Protein AF-A0A537K9S2-F1 (afdb_monomer)

Sequence (193 aa):
MKTIIRHPDFAERDFSFDCLPLEIEKLSTELVMNYCNVPSVEIWNTESINAVIAQIEFSKDSGFFNSSQDIKMVYEALSETFSHLKSQAEYGSKFMPDENPEIKKKNFKFFYNRVALGDNTILVRTDKIRTVFFNYIGLNYMSTRDEAFCDACYNDLQNLMKKSTLISDTGEKQRNVFFSILMNKIKDRTKNL

Nearest PDB structures (foldseek):
  2wv6-assembly2_H  TM=4.381E-01  e=2.076E+00  Citrobacter freundii
  9c3c-assembly1_n  TM=2.489E-01  e=1.261E+00  Oryctolagus cuniculus
  3vr4-assembly1_G  TM=1.680E-01  e=7.217E+00  Enterococcus hirae

Radius of gyration: 18.42 Å; Cα contacts (8 Å, |Δi|>4): 224; chains: 1; bounding box: 46×35×48 Å

Structure (mmCIF, N/CA/C/O backbone):
data_AF-A0A537K9S2-F1
#
_entry.id   AF-A0A537K9S2-F1
#
loop_
_atom_site.group_PDB
_atom_site.id
_atom_site.type_symbol
_atom_site.label_atom_id
_atom_site.label_alt_id
_atom_site.label_comp_id
_atom_site.label_asym_id
_atom_site.label_entity_id
_atom_site.label_seq_id
_atom_site.pdbx_PDB_ins_code
_atom_site.Cartn_x
_atom_site.Cartn_y
_atom_site.Cartn_z
_atom_site.occupancy
_atom_site.B_iso_or_equiv
_atom_site.auth_seq_id
_atom_site.auth_comp_id
_atom_site.auth_asym_id
_atom_site.auth_atom_id
_atom_site.pdbx_PDB_model_num
ATOM 1 N N . MET A 1 1 ? -23.830 -4.874 8.349 1.00 58.44 1 MET A N 1
ATOM 2 C CA . MET A 1 1 ? -22.863 -3.894 7.863 1.00 58.44 1 MET A CA 1
ATOM 3 C C . MET A 1 1 ? -23.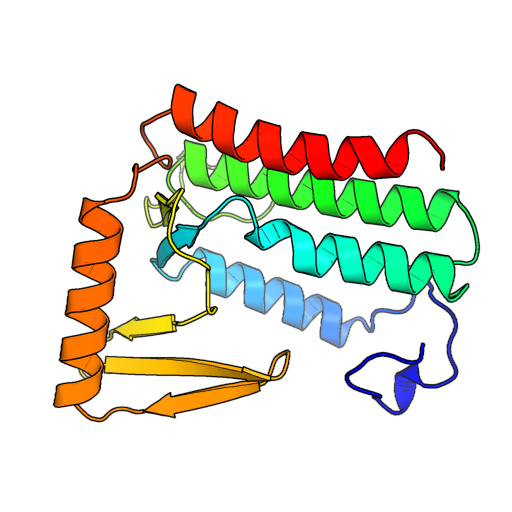111 -3.690 6.389 1.00 58.44 1 MET A C 1
ATOM 5 O O . MET A 1 1 ? -22.800 -4.521 5.540 1.00 58.44 1 MET A O 1
ATOM 9 N N . LYS A 1 2 ? -23.735 -2.556 6.088 1.00 62.19 2 LYS A N 1
ATOM 10 C CA . LYS A 1 2 ? -24.025 -2.139 4.721 1.00 62.19 2 LYS A CA 1
ATOM 11 C C . LYS A 1 2 ? -22.724 -1.627 4.095 1.00 62.19 2 LYS A C 1
ATOM 13 O O . LYS A 1 2 ? -22.485 -0.427 4.052 1.00 62.19 2 LYS A O 1
ATOM 18 N N . THR A 1 3 ? -21.852 -2.545 3.686 1.00 68.25 3 THR A N 1
ATOM 19 C CA . THR A 1 3 ? -20.602 -2.216 2.988 1.00 68.25 3 THR A CA 1
ATOM 20 C C . THR A 1 3 ? -20.872 -1.940 1.509 1.00 68.25 3 THR A C 1
ATOM 22 O O . THR A 1 3 ? -21.890 -2.368 0.966 1.00 68.25 3 THR A O 1
ATOM 25 N N . ILE A 1 4 ? -19.935 -1.272 0.828 1.00 70.00 4 ILE A N 1
ATOM 26 C CA . ILE A 1 4 ? -19.994 -1.033 -0.628 1.00 70.00 4 ILE A CA 1
ATOM 27 C C . ILE A 1 4 ? -20.089 -2.356 -1.413 1.00 70.00 4 ILE A C 1
ATOM 29 O O . ILE A 1 4 ? -20.722 -2.411 -2.462 1.00 70.00 4 ILE A O 1
ATOM 33 N N . ILE A 1 5 ? -19.511 -3.435 -0.875 1.00 74.81 5 ILE A N 1
ATOM 34 C CA . ILE A 1 5 ? -19.497 -4.776 -1.479 1.00 74.81 5 ILE A CA 1
ATOM 35 C C . ILE A 1 5 ? -20.844 -5.501 -1.281 1.00 74.81 5 ILE A C 1
ATOM 37 O O . ILE A 1 5 ? -21.173 -6.396 -2.051 1.00 74.81 5 ILE A O 1
ATOM 41 N N . ARG A 1 6 ? -21.648 -5.102 -0.280 1.00 76.00 6 ARG A N 1
ATOM 42 C CA . ARG A 1 6 ? -22.974 -5.672 0.050 1.00 76.00 6 ARG A CA 1
ATOM 43 C C . ARG A 1 6 ? -22.990 -7.207 0.115 1.00 76.00 6 ARG A C 1
ATOM 45 O O . ARG A 1 6 ? -23.943 -7.837 -0.335 1.00 76.00 6 ARG A O 1
ATOM 52 N N . HIS A 1 7 ? -21.943 -7.806 0.680 1.00 80.06 7 HIS A N 1
ATOM 53 C CA . HIS A 1 7 ? -21.870 -9.258 0.832 1.00 80.06 7 HIS A CA 1
ATOM 54 C C . HIS A 1 7 ? -23.015 -9.764 1.739 1.00 80.06 7 HIS A C 1
ATOM 56 O O . HIS A 1 7 ? -23.192 -9.200 2.826 1.00 80.06 7 HIS A O 1
ATOM 62 N N . PRO A 1 8 ? -23.778 -10.803 1.339 1.00 82.69 8 PRO A N 1
ATOM 63 C CA . PRO A 1 8 ? -24.983 -11.245 2.050 1.00 82.69 8 PRO A CA 1
ATOM 64 C C . PRO A 1 8 ? -24.754 -11.535 3.536 1.00 82.69 8 PRO A C 1
ATOM 66 O O . PRO A 1 8 ? -25.492 -11.029 4.377 1.00 82.69 8 PRO A O 1
ATOM 69 N N . ASP A 1 9 ? -23.671 -12.244 3.863 1.00 78.75 9 ASP A N 1
ATOM 70 C CA . ASP A 1 9 ? -23.347 -12.652 5.240 1.00 78.75 9 ASP A CA 1
ATOM 71 C C . ASP A 1 9 ? -23.140 -11.482 6.206 1.00 78.75 9 ASP A C 1
ATOM 73 O O . ASP A 1 9 ? -23.287 -11.633 7.420 1.00 78.75 9 ASP A O 1
ATOM 77 N N . PHE A 1 10 ? -22.815 -10.306 5.668 1.00 78.25 10 PHE A N 1
ATOM 78 C CA . PHE A 1 10 ? -22.562 -9.109 6.452 1.00 78.25 10 PHE A CA 1
ATOM 79 C C . PHE A 1 10 ? -23.676 -8.081 6.325 1.00 78.25 10 PHE A C 1
ATOM 81 O O . PHE A 1 10 ? -23.604 -7.087 7.028 1.00 78.25 10 PHE A O 1
ATOM 88 N N . ALA A 1 11 ? -24.705 -8.264 5.493 1.00 77.94 11 ALA A N 1
ATOM 89 C CA . ALA A 1 11 ? -25.684 -7.210 5.209 1.00 77.94 11 ALA A CA 1
ATOM 90 C C . ALA A 1 11 ? -26.397 -6.693 6.477 1.00 77.94 11 ALA A C 1
ATOM 92 O O . ALA A 1 11 ? -26.501 -5.478 6.673 1.00 77.94 11 ALA A O 1
ATOM 93 N N . GLU A 1 12 ? -26.777 -7.602 7.377 1.00 78.50 12 GLU A N 1
ATOM 94 C CA . GLU A 1 12 ? -27.597 -7.317 8.568 1.00 78.50 12 GLU A CA 1
ATOM 95 C C . GLU A 1 12 ? -26.835 -7.390 9.902 1.00 78.50 12 GLU A C 1
ATOM 97 O O . GLU A 1 12 ? -27.436 -7.239 10.956 1.00 78.50 12 GLU A O 1
ATOM 102 N N . ARG A 1 13 ? -25.512 -7.606 9.883 1.00 76.31 13 ARG A N 1
ATOM 103 C CA . ARG A 1 13 ? -24.707 -7.735 11.114 1.00 76.31 13 ARG A CA 1
ATOM 104 C C . ARG A 1 13 ? -24.111 -6.413 11.585 1.00 76.31 13 ARG A C 1
ATOM 106 O O . ARG A 1 13 ? -23.547 -5.692 10.766 1.00 76.31 13 ARG A O 1
ATOM 113 N N . ASP A 1 14 ? -24.138 -6.121 12.874 1.00 77.12 14 ASP A N 1
ATOM 114 C CA . ASP A 1 14 ? -23.355 -5.004 13.413 1.00 77.12 14 ASP A CA 1
ATOM 115 C C . ASP A 1 14 ? -21.851 -5.307 13.363 1.00 77.12 14 ASP A C 1
ATOM 117 O O . ASP A 1 14 ? -21.430 -6.450 13.149 1.00 77.12 14 ASP A O 1
ATOM 121 N N . PHE A 1 15 ? -21.024 -4.268 13.492 1.00 82.75 15 PHE A N 1
ATOM 122 C CA . PHE A 1 15 ? -19.585 -4.466 13.600 1.00 82.75 15 PHE A CA 1
ATOM 123 C C . PHE A 1 15 ? -19.258 -5.261 14.868 1.00 82.75 15 PHE A C 1
ATOM 125 O O . PHE A 1 15 ? -19.806 -5.008 15.939 1.00 82.75 15 PHE A O 1
ATOM 132 N N . SER A 1 16 ? -18.328 -6.200 14.746 1.00 84.12 16 SER A N 1
ATOM 133 C CA . SER A 1 16 ? -17.752 -6.929 15.869 1.00 84.12 16 SER A CA 1
ATOM 134 C C . SER A 1 16 ? -16.303 -7.256 15.538 1.00 84.12 16 SER A C 1
ATOM 136 O O . SER A 1 16 ? -15.991 -7.578 14.393 1.00 84.12 16 SER A O 1
ATOM 138 N N . PHE A 1 17 ? -15.417 -7.210 16.529 1.00 83.75 17 PHE A N 1
ATOM 139 C CA . PHE A 1 17 ? -14.058 -7.733 16.370 1.00 83.75 17 PHE A CA 1
ATOM 140 C C . PHE A 1 17 ? -14.047 -9.263 16.243 1.00 83.75 17 PHE A C 1
ATOM 142 O O . PHE A 1 17 ? -13.171 -9.817 15.588 1.00 83.75 17 PHE A O 1
ATOM 149 N N . ASP A 1 18 ? -15.070 -9.932 16.774 1.00 83.88 18 ASP A N 1
ATOM 150 C CA . ASP A 1 18 ? -15.304 -11.371 16.634 1.00 83.88 18 ASP A CA 1
ATOM 151 C C . ASP A 1 18 ? -16.252 -11.653 15.455 1.00 83.88 18 ASP A C 1
ATOM 153 O O . ASP A 1 18 ? -17.340 -12.212 15.601 1.00 83.88 18 ASP A O 1
ATOM 157 N N . CYS A 1 19 ? -15.907 -11.133 14.272 1.00 78.38 19 CYS A N 1
ATOM 158 C CA . CYS A 1 19 ? -16.688 -11.346 13.047 1.00 78.38 19 CYS A CA 1
ATOM 159 C C . CYS A 1 19 ? -15.915 -12.054 11.935 1.00 78.38 19 CYS A C 1
ATOM 161 O O . CYS A 1 19 ? -16.524 -12.418 10.926 1.00 78.38 19 CYS A O 1
ATOM 163 N N . LEU A 1 20 ? -14.600 -12.232 12.098 1.00 82.06 20 LEU A N 1
ATOM 164 C CA . LEU A 1 20 ? -13.730 -12.781 11.068 1.00 82.06 20 LEU A CA 1
ATOM 165 C C . LEU A 1 20 ? -13.731 -14.314 11.148 1.00 82.06 20 LEU A C 1
ATOM 167 O O . LEU A 1 20 ? -13.270 -14.869 12.144 1.00 82.06 20 LEU A O 1
ATOM 171 N N . PRO A 1 21 ? -14.221 -15.032 10.123 1.00 87.94 21 PRO A N 1
ATOM 172 C CA . PRO A 1 21 ? -14.139 -16.486 10.116 1.00 87.94 21 PRO A CA 1
ATOM 173 C C . PRO A 1 21 ? -12.678 -16.948 10.104 1.00 87.94 21 PRO A C 1
ATOM 175 O O . PRO A 1 21 ? -11.862 -16.392 9.367 1.00 87.94 21 PRO A O 1
ATOM 178 N N . LEU A 1 22 ? -12.370 -18.026 10.833 1.00 90.00 22 LEU A N 1
ATOM 179 C CA . LEU A 1 22 ? -11.016 -18.595 10.918 1.00 90.00 22 LEU A CA 1
ATOM 180 C C . LEU A 1 22 ? -10.397 -18.892 9.538 1.00 90.00 22 LEU A C 1
ATOM 182 O O . LEU A 1 22 ? -9.189 -18.784 9.351 1.00 90.00 22 LEU A O 1
ATOM 186 N N . GLU A 1 23 ? -11.214 -19.283 8.560 1.00 92.38 23 GLU A N 1
ATOM 187 C CA . GLU A 1 23 ? -10.766 -19.506 7.182 1.00 92.38 23 GLU A CA 1
ATOM 188 C C . GLU A 1 23 ? -10.258 -18.216 6.520 1.00 92.38 23 GLU A C 1
ATOM 190 O O . GLU A 1 23 ? -9.200 -18.220 5.893 1.00 92.38 23 GLU A O 1
ATOM 195 N N . ILE A 1 24 ? -10.970 -17.102 6.709 1.00 90.25 24 ILE A N 1
ATOM 196 C CA . ILE A 1 24 ? -10.579 -15.794 6.173 1.00 90.25 24 ILE A CA 1
ATOM 197 C C . ILE A 1 24 ? -9.331 -15.277 6.882 1.00 90.25 24 ILE A C 1
ATOM 199 O O . ILE A 1 24 ? -8.455 -14.711 6.230 1.00 90.25 24 ILE A O 1
ATOM 203 N N . GLU A 1 25 ? -9.225 -15.488 8.193 1.00 91.12 25 GLU A N 1
ATOM 204 C CA . GLU A 1 25 ? -8.028 -15.140 8.957 1.00 91.12 25 GLU A CA 1
ATOM 205 C C . GLU A 1 25 ? -6.798 -15.873 8.405 1.00 91.12 25 GLU A C 1
ATOM 207 O O . GLU A 1 25 ? -5.833 -15.224 8.001 1.00 91.12 25 GLU A O 1
ATOM 212 N N . LYS A 1 26 ? -6.874 -17.205 8.268 1.00 94.75 26 LYS A N 1
ATOM 213 C CA . LYS A 1 26 ? -5.796 -18.026 7.692 1.00 94.75 26 LYS A CA 1
ATOM 214 C C . LYS A 1 26 ? -5.412 -17.569 6.288 1.00 94.75 26 LYS A C 1
ATOM 216 O O . LYS A 1 26 ? -4.230 -17.356 6.019 1.00 94.75 26 LYS A O 1
ATOM 221 N N . LEU A 1 27 ? -6.401 -17.368 5.415 1.00 95.69 27 LEU A N 1
ATOM 222 C CA . LEU A 1 27 ? -6.167 -16.905 4.048 1.00 95.69 27 LEU A CA 1
ATOM 223 C C . LEU A 1 27 ? -5.495 -15.526 4.023 1.00 95.69 27 LEU A C 1
ATOM 225 O O . LEU A 1 27 ? -4.591 -15.286 3.223 1.00 95.69 27 LEU A O 1
ATOM 229 N N . SER A 1 28 ? -5.904 -14.623 4.914 1.00 93.06 28 SER A N 1
ATOM 230 C CA . SER A 1 28 ? -5.311 -13.290 5.033 1.00 93.06 28 SER A CA 1
ATOM 231 C C . SER A 1 28 ? -3.855 -13.375 5.487 1.00 93.06 28 SER A C 1
ATOM 233 O O . SER A 1 28 ? -2.994 -12.728 4.891 1.00 93.06 28 SER A O 1
ATOM 235 N N . THR A 1 29 ? -3.545 -14.216 6.479 1.00 94.25 29 THR A N 1
ATOM 236 C CA . THR A 1 29 ? -2.161 -14.451 6.911 1.00 94.25 29 THR A CA 1
ATOM 237 C C . THR A 1 29 ? -1.318 -15.012 5.766 1.00 94.25 29 THR A C 1
ATOM 239 O O . THR A 1 29 ? -0.232 -14.499 5.495 1.00 94.25 29 THR A O 1
ATOM 242 N N . GLU A 1 30 ? -1.816 -16.019 5.044 1.00 96.50 30 GLU A N 1
ATOM 243 C CA . GLU A 1 30 ? -1.133 -16.599 3.881 1.00 96.50 30 GLU A CA 1
ATOM 244 C C . GLU A 1 30 ? -0.885 -15.568 2.777 1.00 96.50 30 GLU A C 1
ATOM 246 O O . GLU A 1 30 ? 0.200 -15.532 2.187 1.00 96.50 30 GLU A O 1
ATOM 251 N N . LEU A 1 31 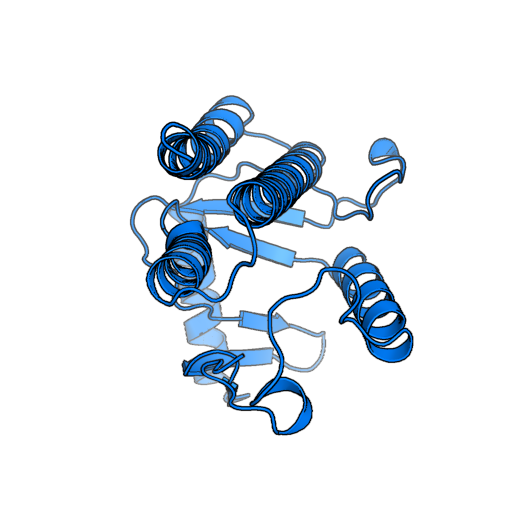? -1.849 -14.684 2.518 1.00 96.19 31 LEU A N 1
ATOM 252 C CA . LEU A 1 31 ? -1.711 -13.616 1.535 1.00 96.19 31 LEU A CA 1
ATOM 253 C C . LEU A 1 31 ? -0.592 -12.643 1.922 1.00 96.19 31 LEU A C 1
ATOM 255 O O . LEU A 1 31 ? 0.255 -12.331 1.082 1.00 96.19 31 LEU A O 1
ATOM 259 N N . VAL A 1 32 ? -0.537 -12.200 3.182 1.00 95.06 32 VAL A N 1
ATOM 260 C CA . VAL A 1 32 ? 0.516 -11.282 3.652 1.00 95.06 32 VAL A CA 1
ATOM 261 C C . VAL A 1 32 ? 1.887 -11.966 3.639 1.00 95.06 32 VAL A C 1
ATOM 263 O O . VAL A 1 32 ? 2.867 -11.355 3.206 1.00 95.06 32 VAL A O 1
ATOM 266 N N . MET A 1 33 ? 1.965 -13.246 4.016 1.00 95.44 33 MET A N 1
ATOM 267 C CA . MET A 1 33 ? 3.205 -14.028 3.930 1.00 95.44 33 MET A CA 1
ATOM 268 C C . MET A 1 33 ? 3.717 -14.117 2.487 1.00 95.44 33 MET A C 1
ATOM 270 O O . MET A 1 33 ? 4.903 -13.901 2.228 1.00 95.44 33 MET A O 1
ATOM 274 N N . ASN A 1 34 ? 2.835 -14.369 1.518 1.00 96.38 34 ASN A N 1
ATOM 275 C CA . ASN A 1 34 ? 3.204 -14.373 0.103 1.00 96.38 34 ASN A CA 1
ATOM 276 C C . ASN A 1 34 ? 3.615 -12.977 -0.382 1.00 96.38 34 ASN A C 1
ATOM 278 O O . ASN A 1 34 ? 4.658 -12.831 -1.022 1.00 96.38 34 ASN A O 1
ATOM 282 N N . TYR A 1 35 ? 2.858 -11.938 -0.022 1.00 95.62 35 TYR A N 1
ATOM 283 C CA . TYR A 1 35 ? 3.193 -10.549 -0.333 1.00 95.62 35 TYR A CA 1
ATOM 284 C C . TYR A 1 35 ? 4.592 -10.165 0.167 1.00 95.62 35 TYR A C 1
ATOM 286 O O . TYR A 1 35 ? 5.343 -9.515 -0.567 1.00 95.62 35 TYR A O 1
ATOM 294 N N . CYS A 1 36 ? 4.979 -10.608 1.367 1.00 96.44 36 CYS A N 1
ATOM 295 C CA . CYS A 1 36 ? 6.300 -10.334 1.929 1.00 96.44 36 CYS A CA 1
ATOM 296 C C . CYS A 1 36 ? 7.445 -10.969 1.130 1.00 96.44 36 CYS A C 1
ATOM 298 O O . CYS A 1 36 ? 8.571 -10.489 1.212 1.00 96.44 36 CYS A O 1
ATOM 300 N N . ASN A 1 37 ? 7.176 -11.997 0.321 1.00 95.31 37 ASN A N 1
ATOM 301 C CA . ASN A 1 37 ? 8.181 -12.660 -0.510 1.00 95.31 37 ASN A CA 1
ATOM 302 C C . ASN A 1 37 ? 8.300 -12.071 -1.925 1.00 95.31 37 ASN A C 1
ATOM 304 O O . ASN A 1 37 ? 9.346 -12.220 -2.557 1.00 95.31 37 ASN A O 1
ATOM 308 N N . VAL A 1 38 ? 7.271 -11.379 -2.424 1.00 96.06 38 VAL A N 1
ATOM 309 C CA . VAL A 1 38 ? 7.268 -10.790 -3.773 1.00 96.06 38 VAL A CA 1
ATOM 310 C C . VAL A 1 38 ? 8.073 -9.488 -3.781 1.00 96.06 38 VAL A C 1
ATOM 312 O O . VAL A 1 38 ? 7.693 -8.563 -3.073 1.00 96.06 38 VAL A O 1
ATOM 315 N N . PRO A 1 39 ? 9.142 -9.328 -4.579 1.00 97.56 39 PRO A N 1
ATOM 316 C CA . PRO A 1 39 ? 9.824 -8.040 -4.682 1.00 97.56 39 PRO A CA 1
ATOM 317 C C . PRO A 1 39 ? 8.903 -6.955 -5.252 1.00 97.56 39 PRO A C 1
ATOM 319 O O . PRO A 1 39 ? 8.284 -7.168 -6.295 1.00 97.56 39 PRO A O 1
ATOM 322 N N . SER A 1 40 ? 8.820 -5.792 -4.601 1.00 97.75 40 SER A N 1
ATOM 323 C CA . SER A 1 40 ? 7.987 -4.674 -5.065 1.00 97.75 40 SER A CA 1
ATOM 324 C C . SER A 1 40 ? 8.740 -3.346 -5.122 1.00 97.75 40 SER A C 1
ATOM 326 O O . SER A 1 40 ? 9.649 -3.058 -4.337 1.00 97.75 40 SER A O 1
ATOM 328 N N . VAL A 1 41 ? 8.341 -2.534 -6.103 1.00 98.00 41 VAL A N 1
ATOM 329 C CA . VAL A 1 41 ? 8.630 -1.103 -6.164 1.00 98.00 41 VAL A CA 1
ATOM 330 C C . VAL A 1 41 ? 7.300 -0.386 -6.032 1.00 98.00 41 VAL A C 1
ATOM 332 O O . VAL A 1 41 ? 6.401 -0.601 -6.839 1.00 98.00 41 VAL A O 1
ATOM 335 N N . GLU A 1 42 ? 7.186 0.457 -5.021 1.00 97.19 42 GLU A N 1
ATOM 336 C CA . GLU A 1 42 ? 5.948 1.126 -4.660 1.00 97.19 42 GLU A CA 1
ATOM 337 C C . GLU A 1 42 ? 6.151 2.632 -4.672 1.00 97.19 42 GLU A C 1
ATOM 339 O O . GLU A 1 42 ? 7.172 3.136 -4.205 1.00 97.19 42 GLU A O 1
ATOM 344 N N . ILE A 1 43 ? 5.189 3.352 -5.244 1.00 96.88 43 ILE A N 1
ATOM 345 C CA . ILE A 1 43 ? 5.225 4.807 -5.381 1.00 96.88 43 ILE A CA 1
ATOM 346 C C . ILE A 1 43 ? 3.958 5.350 -4.738 1.00 96.88 43 ILE A C 1
ATOM 348 O O . ILE A 1 43 ? 2.863 5.148 -5.251 1.00 96.88 43 ILE A O 1
ATOM 352 N N . TRP A 1 44 ? 4.112 6.000 -3.592 1.00 96.12 44 TRP A N 1
ATOM 353 C CA . TRP A 1 44 ? 2.998 6.447 -2.763 1.00 96.12 44 TRP A CA 1
ATOM 354 C C . TRP A 1 44 ? 3.012 7.959 -2.601 1.00 96.12 44 TRP A C 1
ATOM 356 O O . TRP A 1 44 ? 4.046 8.621 -2.729 1.00 96.12 44 TRP A O 1
ATOM 366 N N . ASN A 1 45 ? 1.852 8.499 -2.252 1.00 94.62 45 ASN A N 1
ATOM 367 C CA . ASN A 1 45 ? 1.677 9.892 -1.870 1.00 94.62 45 ASN A CA 1
ATOM 368 C C . ASN A 1 45 ? 0.973 9.980 -0.506 1.00 94.62 45 ASN A C 1
ATOM 370 O O . ASN A 1 45 ? 0.543 8.978 0.066 1.00 94.62 45 ASN A O 1
ATOM 374 N N . THR A 1 46 ? 0.834 11.187 0.037 1.00 94.12 46 THR A N 1
ATOM 375 C CA . THR A 1 46 ? 0.183 11.383 1.344 1.00 94.12 46 THR A CA 1
ATOM 376 C C . THR A 1 46 ? -1.332 11.208 1.313 1.00 94.12 46 THR A C 1
ATOM 378 O O . THR A 1 46 ? -1.965 11.184 2.368 1.00 94.12 46 THR A O 1
ATOM 381 N N . GLU A 1 47 ? -1.928 11.091 0.129 1.00 92.00 47 GLU A N 1
ATOM 382 C CA . GLU A 1 47 ? -3.371 10.933 -0.054 1.00 92.00 47 GLU A CA 1
ATOM 383 C C . GLU A 1 47 ? -3.804 9.467 0.049 1.00 92.00 47 GLU A C 1
ATOM 385 O O . GLU A 1 47 ? -4.981 9.197 0.277 1.00 92.00 47 GLU A O 1
ATOM 390 N N . SER A 1 48 ? -2.852 8.527 -0.007 1.00 88.38 48 SER A N 1
ATOM 391 C CA . SER A 1 48 ? -3.096 7.076 0.055 1.00 88.38 48 SER A CA 1
ATOM 392 C C . SER A 1 48 ? -3.822 6.634 1.338 1.00 88.38 48 SER A C 1
ATOM 394 O O . SER A 1 48 ? -4.549 5.646 1.333 1.00 88.38 48 SER A O 1
ATOM 396 N N . ILE A 1 49 ? -3.696 7.390 2.435 1.00 93.56 49 ILE A N 1
ATOM 397 C CA . ILE A 1 49 ? -4.399 7.113 3.699 1.00 93.56 49 ILE A CA 1
ATOM 398 C C . ILE A 1 49 ? -5.851 7.616 3.726 1.00 93.56 49 ILE A C 1
ATOM 400 O O . ILE A 1 49 ? -6.660 7.164 4.535 1.00 93.56 49 ILE A O 1
ATOM 404 N N . ASN A 1 50 ? -6.218 8.568 2.868 1.00 92.31 50 ASN A N 1
ATOM 405 C CA . ASN A 1 50 ? -7.507 9.246 3.000 1.00 92.31 50 ASN A CA 1
ATOM 406 C C . ASN A 1 50 ? -8.682 8.294 2.765 1.00 92.31 50 ASN A C 1
ATOM 408 O O . ASN A 1 50 ? -9.710 8.435 3.418 1.00 92.31 50 ASN A O 1
ATOM 412 N N . ALA A 1 51 ? -8.528 7.323 1.859 1.00 89.75 51 ALA A N 1
ATOM 413 C CA . ALA A 1 51 ? -9.590 6.380 1.526 1.00 89.75 51 ALA A CA 1
ATOM 414 C C . ALA A 1 51 ? -10.003 5.520 2.731 1.00 89.75 51 ALA A C 1
ATOM 416 O O . ALA A 1 51 ? -11.194 5.295 2.937 1.00 89.75 51 ALA A O 1
ATOM 417 N N . VAL A 1 52 ? -9.043 5.069 3.545 1.00 92.31 52 VAL A N 1
ATOM 418 C CA . VAL A 1 52 ? -9.339 4.283 4.753 1.00 92.31 52 VAL A CA 1
ATOM 419 C C . VAL A 1 52 ? -9.887 5.164 5.876 1.00 92.31 52 VAL A C 1
ATOM 421 O O . VAL A 1 52 ? -10.866 4.783 6.509 1.00 92.31 52 VAL A O 1
ATOM 424 N N . ILE A 1 53 ? -9.365 6.383 6.060 1.00 95.56 53 ILE A N 1
ATOM 425 C CA . ILE A 1 53 ? -9.931 7.339 7.031 1.00 95.56 53 ILE A CA 1
ATOM 426 C C . ILE A 1 53 ? -11.388 7.669 6.684 1.00 95.56 53 ILE A C 1
ATOM 428 O O . ILE A 1 53 ? -12.244 7.659 7.562 1.00 95.56 53 ILE A O 1
ATOM 432 N N . ALA A 1 54 ? -11.688 7.922 5.409 1.00 92.88 54 ALA A N 1
ATOM 433 C CA . ALA A 1 54 ? -13.047 8.211 4.964 1.00 92.88 54 ALA A CA 1
ATOM 434 C C . ALA A 1 54 ? -14.001 7.034 5.221 1.00 92.88 54 ALA A C 1
ATOM 436 O O . ALA A 1 54 ? -15.148 7.257 5.594 1.00 92.88 54 ALA A O 1
ATOM 437 N N . GLN A 1 55 ? -13.535 5.790 5.072 1.00 90.25 55 GLN A N 1
ATOM 438 C CA . GLN A 1 55 ? -14.332 4.602 5.395 1.00 90.25 55 GLN A CA 1
ATOM 439 C C . GLN A 1 55 ? -14.607 4.470 6.897 1.00 90.25 55 GLN A C 1
ATOM 441 O O . GLN A 1 55 ? -15.726 4.118 7.276 1.00 90.25 55 GLN A O 1
ATOM 446 N N . ILE A 1 56 ? -13.621 4.774 7.746 1.00 93.12 56 ILE A N 1
ATOM 447 C CA . ILE A 1 56 ? -13.796 4.761 9.204 1.00 93.12 56 ILE A CA 1
ATOM 448 C C . ILE A 1 56 ? -14.791 5.848 9.621 1.00 93.12 56 ILE A C 1
ATOM 450 O O . ILE A 1 56 ? -15.758 5.544 10.316 1.00 93.12 56 ILE A O 1
ATOM 454 N N . GLU A 1 57 ? -14.614 7.087 9.151 1.00 93.56 57 GLU A N 1
ATOM 455 C CA . GLU A 1 57 ? -15.526 8.193 9.480 1.00 93.56 57 GLU A CA 1
ATOM 456 C C . GLU A 1 57 ? -16.939 7.941 8.951 1.00 93.56 57 GLU A C 1
ATOM 458 O O . GLU A 1 57 ? -17.897 8.100 9.696 1.00 93.56 57 GLU A O 1
ATOM 463 N N . PHE A 1 58 ? -17.091 7.439 7.722 1.00 90.69 58 PHE A N 1
ATOM 464 C CA . PHE A 1 58 ? -18.403 7.048 7.206 1.00 90.69 58 PHE A CA 1
ATOM 465 C C . PHE A 1 58 ? -19.074 5.988 8.089 1.00 90.69 58 PHE A C 1
ATOM 467 O O . PHE A 1 58 ? -20.267 6.085 8.373 1.00 90.69 58 PHE A O 1
ATOM 474 N N . SER A 1 59 ? -18.319 4.980 8.533 1.00 89.38 59 SER A N 1
ATOM 475 C CA . SER A 1 59 ? -18.842 3.907 9.388 1.00 89.38 59 SER A CA 1
ATOM 476 C C . SER A 1 59 ? -19.250 4.432 10.767 1.00 89.38 59 SER A C 1
ATOM 478 O O . SER A 1 59 ? -20.286 4.035 11.296 1.00 89.38 59 SER A O 1
ATOM 480 N N . LYS A 1 60 ? -18.480 5.371 11.319 1.00 90.81 60 LYS A N 1
ATOM 481 C CA . LYS A 1 60 ? -18.802 6.102 12.548 1.00 90.81 60 LYS A CA 1
ATOM 482 C C . LYS A 1 60 ? -20.068 6.939 12.398 1.00 90.81 60 LYS A C 1
ATOM 484 O O . LYS A 1 60 ? -20.994 6.756 13.182 1.00 90.81 60 LYS A O 1
ATOM 489 N N . ASP A 1 61 ? -20.137 7.797 11.387 1.00 90.94 61 ASP A N 1
ATOM 490 C CA . ASP A 1 61 ? -21.274 8.697 11.162 1.00 90.94 61 ASP A CA 1
ATOM 491 C C . ASP A 1 61 ? -22.559 7.924 10.825 1.00 90.94 61 ASP A C 1
ATOM 493 O O . ASP A 1 61 ? -23.665 8.376 11.117 1.00 90.94 61 ASP A O 1
ATOM 497 N N . SER A 1 62 ? -22.415 6.724 10.257 1.00 88.44 62 SER A N 1
ATOM 498 C CA . SER A 1 62 ? -23.522 5.802 9.976 1.00 88.44 62 SER A CA 1
ATOM 499 C C . SER A 1 62 ? -23.945 4.951 11.181 1.00 88.44 62 SER A C 1
ATOM 501 O O . SER A 1 62 ? -24.881 4.161 11.053 1.00 88.44 62 SER A O 1
ATOM 503 N N . GLY A 1 63 ? -23.270 5.072 12.330 1.00 88.12 63 GLY A N 1
ATOM 504 C CA . GLY A 1 63 ? -23.584 4.319 13.547 1.00 88.12 63 GLY A CA 1
ATOM 505 C C . GLY A 1 63 ? -23.241 2.829 13.476 1.00 88.12 63 GLY A C 1
ATOM 506 O O . GLY A 1 63 ? -23.907 2.027 14.118 1.00 88.12 63 GLY A O 1
ATOM 507 N N . PHE A 1 64 ? -22.242 2.429 12.680 1.00 86.56 64 PHE A N 1
ATOM 508 C CA . PHE A 1 64 ? -21.859 1.015 12.541 1.00 86.56 64 PHE A CA 1
ATOM 509 C C . PHE A 1 64 ? -21.008 0.483 13.696 1.00 86.56 64 PHE A C 1
ATOM 511 O O . PHE A 1 64 ? -20.867 -0.730 13.820 1.00 86.56 64 PHE A O 1
ATOM 518 N N . PHE A 1 65 ? -20.424 1.363 14.508 1.00 89.44 65 PHE A N 1
ATOM 519 C CA . PHE A 1 65 ? -19.652 0.988 15.692 1.00 89.44 65 PHE A CA 1
ATOM 520 C C . PHE A 1 65 ? -20.541 0.955 16.934 1.00 89.44 65 PHE A C 1
ATOM 522 O O . PHE A 1 65 ? -21.405 1.817 17.091 1.00 89.44 65 PHE A O 1
ATOM 529 N N . ASN A 1 66 ? -20.283 0.016 17.848 1.00 89.50 66 ASN A N 1
ATOM 530 C CA . ASN A 1 66 ? -21.068 -0.102 19.080 1.00 89.50 66 ASN A CA 1
ATOM 531 C C . ASN A 1 66 ? -20.627 0.913 20.141 1.00 89.50 66 ASN A C 1
ATOM 533 O O . ASN A 1 66 ? -21.397 1.254 21.038 1.00 89.50 66 ASN A O 1
ATOM 537 N N . SER A 1 67 ? -19.376 1.377 20.073 1.00 91.88 67 SER A N 1
ATOM 538 C CA . SER A 1 67 ? -18.798 2.281 21.065 1.00 91.88 67 SER A CA 1
ATOM 539 C C . SER A 1 67 ? -17.702 3.178 20.482 1.00 91.88 67 SER A C 1
ATOM 541 O O . SER A 1 67 ? -17.105 2.867 19.450 1.00 91.88 67 SER A O 1
ATOM 543 N N . SER A 1 68 ? -17.380 4.279 21.172 1.00 92.44 68 SER A N 1
ATOM 544 C CA . SER A 1 68 ? -16.201 5.097 20.843 1.00 92.44 68 SER A CA 1
ATOM 545 C C . SER A 1 68 ? -14.890 4.327 21.019 1.00 92.44 68 SER A C 1
ATOM 547 O O . SER A 1 68 ? -13.922 4.586 20.302 1.00 92.44 68 SER A O 1
ATOM 549 N N . GLN A 1 69 ? -14.873 3.338 21.917 1.00 93.25 69 GLN A N 1
ATOM 550 C CA . GLN A 1 69 ? -13.734 2.452 22.109 1.00 93.25 69 GLN A CA 1
ATOM 551 C C . GLN A 1 69 ? -13.484 1.579 20.870 1.00 93.25 69 GLN A C 1
ATOM 553 O O . GLN A 1 69 ? -12.330 1.440 20.471 1.00 93.25 69 GLN A O 1
ATOM 558 N N . ASP A 1 70 ? -14.530 1.076 20.207 1.00 93.06 70 ASP A N 1
ATOM 559 C CA . ASP A 1 70 ? -14.386 0.307 18.961 1.00 93.06 70 ASP A CA 1
ATOM 560 C C . ASP A 1 70 ? -13.739 1.164 17.865 1.00 93.06 70 ASP A C 1
ATOM 562 O O . ASP A 1 70 ? -12.812 0.728 17.182 1.00 93.06 70 ASP A O 1
ATOM 566 N N . ILE A 1 71 ? -14.189 2.417 17.731 1.00 94.06 71 ILE A N 1
ATOM 567 C CA . ILE A 1 71 ? -13.637 3.371 16.759 1.00 94.06 71 ILE A CA 1
ATOM 568 C C . ILE A 1 71 ? -12.152 3.613 17.047 1.00 94.06 71 ILE A C 1
ATOM 570 O O . ILE A 1 71 ? -11.322 3.608 16.135 1.00 94.06 71 ILE A O 1
ATOM 574 N N . LYS A 1 72 ? -11.808 3.811 18.325 1.00 95.06 72 LYS A N 1
ATOM 575 C CA . LYS A 1 72 ? -10.429 4.031 18.761 1.00 95.06 72 LYS A CA 1
ATOM 576 C C . LYS A 1 72 ? -9.539 2.833 18.433 1.00 95.06 72 LYS A C 1
ATOM 578 O O . LYS A 1 72 ? -8.474 3.036 17.860 1.00 95.06 72 LYS A O 1
ATOM 583 N N . MET A 1 73 ? -10.003 1.612 18.697 1.00 95.25 73 MET A N 1
ATOM 584 C CA . MET A 1 73 ? -9.273 0.383 18.369 1.00 95.25 73 MET A CA 1
ATOM 585 C C . MET A 1 73 ? -9.012 0.241 16.862 1.00 95.25 73 MET A C 1
ATOM 587 O O . MET A 1 73 ? -7.918 -0.147 16.460 1.00 95.25 73 MET A O 1
ATOM 591 N N . VAL A 1 74 ? -9.969 0.611 16.001 1.00 95.44 74 VAL A N 1
ATOM 592 C CA . VAL A 1 74 ? -9.748 0.596 14.542 1.00 95.44 74 VAL A CA 1
ATOM 593 C C . VAL A 1 74 ? -8.699 1.629 14.114 1.00 95.44 74 VAL A C 1
ATOM 595 O O . VAL A 1 74 ? -7.847 1.338 13.271 1.00 95.44 74 VAL A O 1
ATOM 598 N N . TYR A 1 75 ? -8.705 2.826 14.707 1.00 97.06 75 TYR A N 1
ATOM 599 C CA . TYR A 1 75 ? -7.664 3.827 14.454 1.00 97.06 75 TYR A CA 1
ATOM 600 C C . TYR A 1 75 ? -6.283 3.432 15.002 1.00 97.06 75 TYR A C 1
ATOM 602 O O . TYR A 1 75 ? -5.262 3.771 14.392 1.00 97.06 75 TYR A O 1
ATOM 610 N N . GLU A 1 76 ? -6.236 2.716 16.124 1.00 96.88 76 GLU A N 1
ATOM 611 C CA . GLU A 1 76 ? -5.012 2.129 16.678 1.00 96.88 76 GLU A CA 1
ATOM 612 C C . GLU A 1 76 ? -4.445 1.072 15.722 1.00 96.88 76 GLU A C 1
ATOM 614 O O . GLU A 1 76 ? -3.298 1.209 15.299 1.00 96.88 76 GLU A O 1
ATOM 619 N N . ALA A 1 77 ? -5.266 0.134 15.239 1.00 96.31 77 ALA A N 1
ATOM 620 C CA . ALA A 1 77 ? -4.850 -0.864 14.248 1.00 96.31 77 ALA A CA 1
ATOM 621 C C . ALA A 1 77 ? -4.332 -0.225 12.941 1.00 96.31 77 ALA A C 1
ATOM 623 O O . ALA A 1 77 ? -3.339 -0.671 12.352 1.00 96.31 77 ALA A O 1
ATOM 624 N N . LEU A 1 78 ? -4.952 0.872 12.490 1.00 97.44 78 LEU A N 1
ATOM 625 C CA . LEU A 1 78 ? -4.461 1.636 11.339 1.00 97.44 78 LEU A CA 1
ATOM 626 C C . LEU A 1 78 ? -3.089 2.274 11.618 1.00 97.44 78 LEU A C 1
ATOM 628 O O . LEU A 1 78 ? -2.199 2.251 10.764 1.00 97.44 78 LEU A O 1
ATOM 632 N N . SER A 1 79 ? -2.907 2.832 12.815 1.00 97.69 79 SER A N 1
ATOM 633 C CA . SER A 1 79 ? -1.642 3.431 13.260 1.00 97.69 79 SER A CA 1
ATOM 634 C C . SER A 1 79 ? -0.520 2.394 13.344 1.00 97.69 79 SER A C 1
ATOM 636 O O . SER A 1 79 ? 0.604 2.660 12.910 1.00 97.69 79 SER A O 1
ATOM 638 N N . GLU A 1 80 ? -0.821 1.203 13.858 1.00 97.81 80 GLU A N 1
ATOM 639 C CA . GLU A 1 80 ? 0.097 0.062 13.909 1.00 97.81 80 GLU A CA 1
ATOM 640 C C . GLU A 1 80 ? 0.489 -0.393 12.504 1.00 97.81 80 GLU A C 1
ATOM 642 O O . GLU A 1 80 ? 1.675 -0.553 12.219 1.00 97.81 80 GLU A O 1
ATOM 647 N N . THR A 1 81 ? -0.476 -0.474 11.583 1.00 97.25 81 THR A N 1
ATOM 648 C CA . THR A 1 81 ? -0.230 -0.831 10.177 1.00 97.25 81 THR A CA 1
ATOM 649 C C . THR A 1 81 ? 0.770 0.122 9.515 1.00 97.25 81 THR A C 1
ATOM 651 O O . THR A 1 81 ? 1.743 -0.319 8.898 1.00 97.25 81 THR A O 1
ATOM 654 N N . PHE A 1 82 ? 0.591 1.439 9.667 1.00 97.81 82 PHE A N 1
ATOM 655 C CA . PHE A 1 82 ? 1.534 2.419 9.112 1.00 97.81 82 PHE A CA 1
ATOM 656 C C . PHE A 1 82 ? 2.882 2.435 9.837 1.00 97.81 82 PHE A C 1
ATOM 658 O O . PHE A 1 82 ? 3.907 2.709 9.209 1.00 97.81 82 PHE A O 1
ATOM 665 N N . SER A 1 83 ? 2.904 2.121 11.132 1.00 98.19 83 SER A N 1
ATOM 666 C CA . SER A 1 83 ? 4.147 1.979 11.895 1.00 98.19 83 SER A CA 1
ATOM 667 C C . SER A 1 83 ? 4.950 0.764 11.421 1.00 98.19 83 SER A C 1
ATOM 669 O O . SER A 1 83 ? 6.161 0.868 11.218 1.00 98.19 83 SER A O 1
ATOM 671 N N . HIS A 1 84 ? 4.278 -0.354 11.142 1.00 98.19 84 HIS A N 1
ATOM 672 C CA . HIS A 1 84 ? 4.897 -1.542 10.558 1.00 98.19 84 HIS A CA 1
ATOM 673 C C . HIS A 1 84 ? 5.404 -1.278 9.138 1.00 98.19 84 HIS A C 1
ATOM 675 O O . HIS A 1 84 ? 6.559 -1.567 8.831 1.00 98.19 84 HIS A O 1
ATOM 681 N N . LEU A 1 85 ? 4.601 -0.625 8.290 1.00 98.00 85 LEU A N 1
ATOM 682 C CA . LEU A 1 85 ? 5.023 -0.227 6.941 1.00 98.00 85 LEU A CA 1
ATOM 683 C C . LEU A 1 85 ? 6.246 0.706 6.973 1.00 98.00 85 LEU A C 1
ATOM 685 O O . LEU A 1 85 ? 7.145 0.583 6.139 1.00 98.00 85 LEU A O 1
ATOM 689 N N . LYS A 1 86 ? 6.318 1.618 7.953 1.00 98.50 86 LYS A N 1
ATOM 690 C CA . LYS A 1 86 ? 7.501 2.460 8.175 1.00 98.50 86 LYS A CA 1
ATOM 691 C C . LYS A 1 86 ? 8.734 1.619 8.484 1.00 98.50 86 LYS A C 1
ATOM 693 O O . LYS A 1 86 ? 9.790 1.902 7.921 1.00 98.50 86 LYS A O 1
ATOM 698 N N . SER A 1 87 ? 8.596 0.608 9.340 1.00 98.38 87 SER A N 1
ATOM 699 C CA . SER A 1 87 ? 9.676 -0.327 9.667 1.00 98.38 87 SER A CA 1
ATOM 700 C C . SER A 1 87 ? 10.124 -1.103 8.424 1.00 98.38 87 SER A C 1
ATOM 702 O O . SER A 1 87 ? 11.303 -1.094 8.077 1.00 98.38 87 SER A O 1
ATOM 704 N N . GLN A 1 88 ? 9.188 -1.661 7.651 1.00 98.44 88 GLN A N 1
ATOM 705 C CA . GLN A 1 88 ? 9.500 -2.313 6.374 1.00 98.44 88 GLN A CA 1
ATOM 706 C C . GLN A 1 88 ? 10.262 -1.390 5.418 1.00 98.44 88 GLN A C 1
ATOM 708 O O . GLN A 1 88 ? 11.268 -1.791 4.829 1.00 98.44 88 GLN A O 1
ATOM 713 N N . ALA A 1 89 ? 9.829 -0.131 5.294 1.00 98.50 89 ALA A N 1
ATOM 714 C CA . ALA A 1 89 ? 10.519 0.859 4.478 1.00 98.50 89 ALA A CA 1
ATOM 715 C C . ALA A 1 89 ? 11.931 1.129 5.014 1.00 98.50 89 ALA A C 1
ATOM 717 O O . ALA A 1 89 ? 12.884 1.088 4.245 1.00 98.50 89 ALA A O 1
ATOM 718 N N . GLU A 1 90 ? 12.097 1.354 6.315 1.00 98.44 90 GLU A N 1
ATOM 719 C CA . GLU A 1 90 ? 13.404 1.564 6.945 1.00 98.44 90 GLU A CA 1
ATOM 720 C C . GLU A 1 90 ? 14.398 0.450 6.625 1.00 98.44 90 GLU A C 1
ATOM 722 O O . GLU A 1 90 ? 15.502 0.735 6.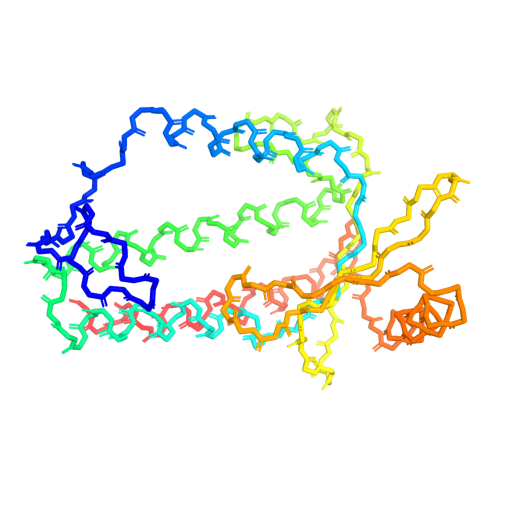165 1.00 98.44 90 GLU A O 1
ATOM 727 N N . TYR A 1 91 ? 13.971 -0.805 6.749 1.00 98.12 91 TYR A N 1
ATOM 728 C CA . TYR A 1 91 ? 14.803 -1.954 6.413 1.00 98.12 91 TYR A CA 1
ATOM 729 C C . TYR A 1 91 ? 14.852 -2.265 4.916 1.00 98.12 91 TYR A C 1
ATOM 731 O O . TYR A 1 91 ? 15.629 -3.129 4.528 1.00 98.12 91 TYR A O 1
ATOM 739 N N . GLY A 1 92 ? 14.070 -1.613 4.052 1.00 98.25 92 GLY A N 1
ATOM 740 C CA . GLY A 1 92 ? 14.004 -1.946 2.622 1.00 98.25 92 GLY A CA 1
ATOM 741 C C . GLY A 1 92 ? 13.592 -3.401 2.350 1.00 98.25 92 GLY A C 1
ATOM 742 O O . GLY A 1 92 ? 13.931 -3.964 1.304 1.00 98.25 92 GLY A O 1
ATOM 743 N N . SER A 1 93 ? 12.871 -4.008 3.292 1.00 98.31 93 SER A N 1
ATOM 744 C CA . SER A 1 93 ? 12.504 -5.424 3.301 1.00 98.31 93 SER A CA 1
ATOM 745 C C . SER A 1 93 ? 11.075 -5.578 3.802 1.00 98.31 93 SER A C 1
ATOM 747 O O . SER A 1 93 ? 10.684 -4.927 4.769 1.00 98.31 93 SER A O 1
ATOM 749 N N . LYS A 1 94 ? 10.303 -6.473 3.183 1.00 98.19 94 LYS A N 1
ATOM 750 C CA . LYS A 1 94 ? 8.982 -6.864 3.687 1.00 98.19 94 LYS A CA 1
ATOM 751 C C . LYS A 1 94 ? 9.098 -8.052 4.635 1.00 98.19 94 LYS A C 1
ATOM 753 O O . LYS A 1 94 ? 9.869 -8.979 4.389 1.00 98.19 94 LYS A O 1
ATOM 758 N N . PHE A 1 95 ? 8.332 -8.006 5.717 1.00 97.81 95 PHE A N 1
ATOM 759 C CA . PHE A 1 95 ? 8.313 -9.018 6.775 1.00 97.81 95 PHE A CA 1
ATOM 760 C C . PHE A 1 95 ? 7.006 -8.969 7.572 1.00 97.81 95 PHE A C 1
ATOM 762 O O . PHE A 1 95 ? 6.347 -7.926 7.634 1.00 97.81 95 PHE A O 1
ATOM 769 N N . MET A 1 96 ? 6.631 -10.097 8.171 1.00 96.50 96 MET A N 1
ATOM 770 C CA . MET A 1 96 ? 5.492 -10.171 9.088 1.00 96.50 96 MET A CA 1
ATOM 771 C C . MET A 1 96 ? 5.820 -9.442 10.399 1.00 96.50 96 MET A C 1
ATOM 773 O O . MET A 1 96 ? 6.999 -9.306 10.730 1.00 96.50 96 MET A O 1
ATOM 777 N N . PRO A 1 97 ? 4.817 -8.982 11.166 1.00 93.50 97 PRO A N 1
ATOM 778 C CA . PRO A 1 97 ? 5.040 -8.560 12.548 1.00 93.50 97 PRO A CA 1
ATOM 779 C C . PRO A 1 97 ? 5.849 -9.607 13.334 1.00 93.50 97 PRO A C 1
ATOM 781 O O . PRO A 1 97 ? 5.770 -10.800 13.043 1.00 93.50 97 PRO A O 1
ATOM 784 N N . ASP A 1 98 ? 6.662 -9.142 14.283 1.00 91.50 98 ASP A N 1
ATOM 785 C CA . ASP A 1 98 ? 7.518 -9.952 15.170 1.00 91.50 98 ASP A CA 1
ATOM 786 C C . ASP A 1 98 ? 8.673 -10.732 14.510 1.00 91.50 98 ASP A C 1
ATOM 788 O O . ASP A 1 98 ? 9.512 -11.313 15.203 1.00 91.50 98 ASP A O 1
ATOM 792 N N . GLU A 1 99 ? 8.796 -10.718 13.182 1.00 95.38 99 GLU A N 1
ATOM 793 C CA . GLU A 1 99 ? 9.969 -11.278 12.515 1.00 95.38 99 GLU A CA 1
ATOM 794 C C . GLU A 1 99 ? 11.188 -10.358 12.645 1.00 95.38 99 GLU A C 1
ATOM 796 O O . GLU A 1 99 ? 11.074 -9.138 12.553 1.00 95.38 99 GLU A O 1
ATOM 801 N N . ASN A 1 100 ? 12.386 -10.943 12.767 1.00 95.06 100 ASN A N 1
ATOM 802 C CA . ASN A 1 100 ? 13.624 -10.165 12.730 1.00 95.06 100 ASN A CA 1
ATOM 803 C C . ASN A 1 100 ? 13.841 -9.584 11.312 1.00 95.06 100 ASN A C 1
ATOM 805 O O . ASN A 1 100 ? 14.047 -10.362 10.372 1.00 95.06 100 ASN A O 1
ATOM 809 N N . PRO A 1 101 ? 13.834 -8.251 11.130 1.00 94.62 101 PRO A N 1
ATOM 810 C CA . PRO A 1 101 ? 13.991 -7.632 9.817 1.00 94.62 101 PRO A CA 1
ATOM 811 C C . PRO A 1 101 ? 15.426 -7.695 9.271 1.00 94.62 101 PRO A C 1
ATOM 813 O O . PRO A 1 101 ? 15.615 -7.638 8.055 1.00 94.62 101 PRO A O 1
ATOM 816 N N . GLU A 1 102 ? 16.444 -7.859 10.122 1.00 93.38 102 GLU A N 1
ATOM 817 C CA . GLU A 1 102 ? 17.860 -7.850 9.715 1.00 93.38 102 GLU A CA 1
ATOM 818 C C . GLU A 1 102 ? 18.242 -9.057 8.850 1.00 93.38 102 GLU A C 1
ATOM 820 O O . GLU A 1 102 ? 19.133 -8.974 8.007 1.00 93.38 102 GLU A O 1
ATOM 825 N N . ILE A 1 103 ? 17.540 -10.180 9.024 1.00 94.75 103 ILE A N 1
ATOM 826 C CA . ILE A 1 103 ? 17.774 -11.416 8.264 1.00 94.75 103 ILE A CA 1
ATOM 827 C C . ILE A 1 103 ? 16.955 -11.480 6.965 1.00 94.75 103 ILE A C 1
ATOM 829 O O . ILE A 1 103 ? 16.999 -12.480 6.243 1.00 94.75 103 ILE A O 1
ATOM 833 N N . LYS A 1 104 ? 16.162 -10.442 6.667 1.00 95.75 104 LYS A N 1
ATOM 834 C CA . LYS A 1 104 ? 15.230 -10.428 5.534 1.00 95.75 104 LYS A CA 1
ATOM 835 C C . LYS A 1 104 ? 15.900 -9.898 4.273 1.00 95.75 104 LYS A C 1
ATOM 837 O O . LYS A 1 104 ? 16.713 -8.976 4.300 1.00 95.75 104 LYS A O 1
ATOM 842 N N . LYS A 1 105 ? 15.523 -10.476 3.130 1.00 95.00 105 LYS A N 1
ATOM 843 C CA . LYS A 1 105 ? 16.019 -10.043 1.819 1.00 95.00 105 LYS A CA 1
ATOM 844 C C . LYS A 1 105 ? 15.491 -8.646 1.502 1.00 95.00 105 LYS A C 1
ATOM 846 O O . LYS A 1 105 ? 14.285 -8.425 1.574 1.00 95.00 105 LYS A O 1
ATOM 851 N N . LYS A 1 106 ? 16.380 -7.761 1.046 1.00 96.81 106 LYS A N 1
ATOM 852 C CA . LYS A 1 106 ? 16.023 -6.440 0.514 1.00 96.81 106 LYS A CA 1
ATOM 853 C C . LYS A 1 106 ? 15.164 -6.610 -0.739 1.00 96.81 106 LYS A C 1
ATOM 855 O O . LYS A 1 106 ? 15.678 -6.866 -1.828 1.00 96.81 106 LYS A O 1
ATOM 860 N N . ASN A 1 107 ? 13.852 -6.519 -0.578 1.00 97.69 107 ASN A N 1
ATOM 861 C CA . ASN A 1 107 ? 12.875 -6.756 -1.640 1.00 97.69 107 ASN A CA 1
ATOM 862 C C . ASN A 1 107 ? 11.819 -5.648 -1.732 1.00 97.69 107 ASN A C 1
ATOM 864 O O . ASN A 1 107 ? 10.815 -5.814 -2.424 1.00 97.69 107 ASN A O 1
ATOM 868 N N . PHE A 1 108 ? 12.056 -4.521 -1.060 1.00 98.56 108 PHE A N 1
ATOM 869 C CA . PHE A 1 108 ? 11.107 -3.428 -0.971 1.00 98.56 108 PHE A CA 1
ATOM 870 C C . PHE A 1 108 ? 11.764 -2.100 -1.320 1.00 98.56 108 PHE A C 1
ATOM 872 O O . PHE A 1 108 ? 12.649 -1.619 -0.611 1.00 98.56 108 PHE A O 1
ATOM 879 N N . LYS A 1 109 ? 11.318 -1.496 -2.422 1.00 98.56 109 LYS A N 1
ATOM 880 C CA . LYS A 1 109 ? 11.662 -0.114 -2.763 1.00 98.56 109 LYS A CA 1
ATOM 881 C C . LYS A 1 109 ? 10.421 0.748 -2.637 1.00 98.56 109 LYS A C 1
ATOM 883 O O . LYS A 1 109 ? 9.461 0.538 -3.368 1.00 98.56 109 LYS A O 1
ATOM 888 N N . PHE A 1 110 ? 10.466 1.739 -1.763 1.00 98.31 110 PHE A N 1
ATOM 889 C CA . PHE A 1 110 ? 9.338 2.607 -1.470 1.00 98.31 110 PHE A CA 1
ATOM 890 C C . PHE A 1 110 ? 9.694 4.056 -1.782 1.00 98.31 110 PHE A C 1
ATOM 892 O O . PHE A 1 110 ? 10.611 4.641 -1.197 1.00 98.31 110 PHE A O 1
ATOM 899 N N . PHE A 1 111 ? 8.968 4.629 -2.731 1.00 98.00 111 PHE A N 1
ATOM 900 C CA . PHE A 1 111 ? 9.145 5.983 -3.214 1.00 98.00 111 PHE A CA 1
ATOM 901 C C . PHE A 1 111 ? 8.014 6.871 -2.718 1.00 98.00 111 PHE A C 1
ATOM 903 O O . PHE A 1 111 ? 6.838 6.554 -2.865 1.00 98.00 111 PHE A O 1
ATOM 910 N N . TYR A 1 112 ? 8.385 8.035 -2.200 1.00 96.94 112 TYR A N 1
ATOM 911 C CA . TYR A 1 112 ? 7.456 9.113 -1.927 1.00 96.94 112 TYR A CA 1
ATOM 912 C C . TYR A 1 112 ? 7.378 10.057 -3.130 1.00 96.94 112 TYR A C 1
ATOM 914 O O . TYR A 1 112 ? 8.363 10.712 -3.491 1.00 96.94 112 TYR A O 1
ATOM 922 N N . ASN A 1 113 ? 6.191 10.153 -3.727 1.00 95.69 113 ASN A N 1
ATOM 923 C CA . ASN A 1 113 ? 5.836 11.158 -4.713 1.00 95.69 113 ASN A CA 1
ATOM 924 C C . ASN A 1 113 ? 4.858 12.182 -4.115 1.00 95.69 113 ASN A C 1
ATOM 926 O O . ASN A 1 113 ? 3.838 11.826 -3.532 1.00 95.69 113 ASN A O 1
ATOM 930 N N . ARG A 1 114 ? 5.164 13.475 -4.262 1.00 89.19 114 ARG A N 1
ATOM 931 C CA . ARG A 1 114 ? 4.341 14.567 -3.709 1.00 89.19 114 ARG A CA 1
ATOM 932 C C . ARG A 1 114 ? 3.221 15.043 -4.630 1.00 89.19 114 ARG A C 1
ATOM 934 O O . ARG A 1 114 ? 2.341 15.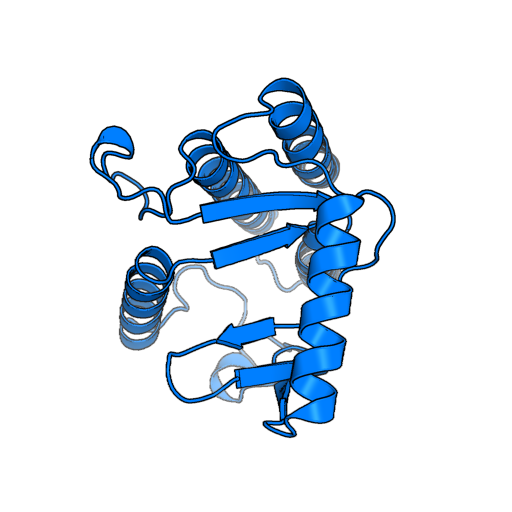751 -4.158 1.00 89.19 114 ARG A O 1
ATOM 941 N N . VAL A 1 115 ? 3.315 14.759 -5.926 1.00 84.38 115 VAL A N 1
ATOM 942 C CA . VAL A 1 115 ? 2.545 15.451 -6.972 1.00 84.38 115 VAL A CA 1
ATOM 943 C C . VAL A 1 115 ? 1.543 14.522 -7.643 1.00 84.38 115 VAL A C 1
ATOM 945 O O . VAL A 1 115 ? 0.409 14.919 -7.882 1.00 84.38 115 VAL A O 1
ATOM 948 N N . ALA A 1 116 ? 1.948 13.294 -7.955 1.00 83.06 116 ALA A N 1
ATOM 949 C CA . ALA A 1 116 ? 1.080 12.324 -8.591 1.00 83.06 116 ALA A CA 1
ATOM 950 C C . ALA A 1 116 ? -0.017 11.879 -7.627 1.00 83.06 116 ALA A C 1
ATOM 952 O O . ALA A 1 116 ? 0.243 11.565 -6.462 1.00 83.06 116 ALA A O 1
ATOM 953 N N . LEU A 1 117 ? -1.243 11.835 -8.138 1.00 75.38 117 LEU A N 1
ATOM 954 C CA . LEU A 1 117 ? -2.356 11.163 -7.487 1.00 75.38 117 LEU A CA 1
ATOM 955 C C . LEU A 1 117 ? -2.214 9.663 -7.759 1.00 75.38 117 LEU A C 1
ATOM 957 O O . LEU A 1 117 ? -1.979 9.268 -8.897 1.00 75.38 117 LEU A O 1
ATOM 961 N N . GLY A 1 118 ? -2.295 8.842 -6.712 1.00 72.75 118 GLY A N 1
ATOM 962 C CA . GLY A 1 118 ? -2.275 7.391 -6.861 1.00 72.75 118 GLY A CA 1
ATOM 963 C C . GLY A 1 118 ? -3.586 6.907 -7.477 1.00 72.75 118 GLY A C 1
ATOM 964 O O . GLY A 1 118 ? -4.656 7.257 -6.989 1.00 72.75 118 GLY A O 1
ATOM 965 N N . ASP A 1 119 ? -3.492 6.101 -8.529 1.00 82.31 119 ASP A N 1
ATOM 966 C CA . ASP A 1 119 ? -4.615 5.466 -9.231 1.00 82.31 119 ASP A CA 1
ATOM 967 C C . ASP A 1 119 ? -4.662 3.940 -9.000 1.00 82.31 119 ASP A C 1
ATOM 969 O O . ASP A 1 119 ? -5.427 3.223 -9.641 1.00 82.31 119 ASP A O 1
ATOM 973 N N . ASN A 1 120 ? -3.845 3.442 -8.061 1.00 89.62 120 ASN A N 1
ATOM 974 C CA . ASN A 1 120 ? -3.664 2.024 -7.738 1.00 89.62 120 ASN A CA 1
ATOM 975 C C . ASN A 1 120 ? -3.265 1.153 -8.946 1.00 89.62 120 ASN A C 1
ATOM 977 O O . ASN A 1 120 ? -3.537 -0.046 -8.954 1.00 89.62 120 ASN A O 1
ATOM 981 N N . THR A 1 121 ? -2.608 1.723 -9.961 1.00 94.19 121 THR A N 1
ATOM 982 C CA . THR A 1 121 ? -2.068 0.946 -11.083 1.00 94.19 121 THR A CA 1
ATOM 983 C C . THR A 1 121 ? -0.974 -0.013 -10.611 1.00 94.19 121 THR A C 1
ATOM 985 O O . THR A 1 121 ? -0.017 0.387 -9.945 1.00 94.19 121 THR A O 1
ATOM 988 N N . ILE A 1 122 ? -1.075 -1.286 -11.007 1.00 96.25 122 ILE A N 1
ATOM 989 C CA . ILE A 1 122 ? -0.078 -2.318 -10.696 1.00 96.25 122 ILE A CA 1
ATOM 990 C C . ILE A 1 122 ? 0.475 -2.883 -12.001 1.00 96.25 122 ILE A C 1
ATOM 992 O O . ILE A 1 122 ? -0.259 -3.460 -12.798 1.00 96.25 122 ILE A O 1
ATOM 996 N N . LEU A 1 123 ? 1.789 -2.781 -12.201 1.00 97.25 123 LEU A N 1
ATOM 997 C CA . LEU A 1 123 ? 2.494 -3.477 -13.276 1.00 97.25 123 LEU A CA 1
ATOM 998 C C . LEU A 1 123 ? 3.228 -4.691 -12.701 1.00 97.25 123 LEU A C 1
ATOM 1000 O O . LEU A 1 123 ? 4.222 -4.552 -11.987 1.00 97.25 123 LEU A O 1
ATOM 1004 N N . VAL A 1 124 ? 2.779 -5.889 -13.068 1.00 97.12 124 VAL A N 1
ATOM 1005 C CA . VAL A 1 124 ? 3.454 -7.146 -12.736 1.00 97.12 124 VAL A CA 1
ATOM 1006 C C . VAL A 1 124 ? 4.381 -7.537 -13.878 1.00 97.12 124 VAL A C 1
ATOM 1008 O O . VAL A 1 124 ? 3.992 -7.545 -15.048 1.00 97.12 124 VAL A O 1
ATOM 1011 N N . ARG A 1 125 ? 5.620 -7.892 -13.533 1.00 94.69 125 ARG A N 1
ATOM 1012 C CA . ARG A 1 1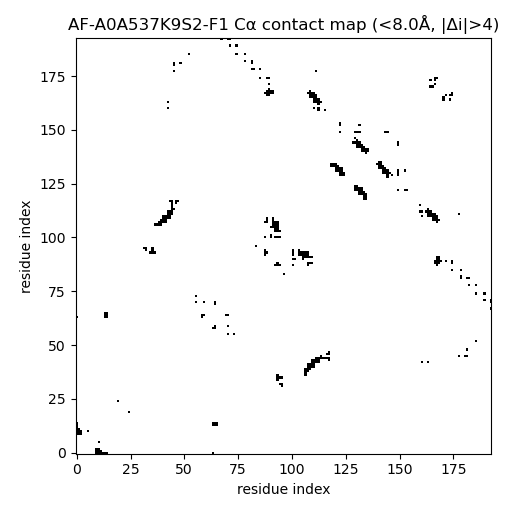25 ? 6.626 -8.380 -14.477 1.00 94.69 125 ARG A CA 1
ATOM 1013 C C . ARG A 1 125 ? 7.127 -9.748 -14.049 1.00 94.69 125 ARG A C 1
ATOM 1015 O O . ARG A 1 125 ? 7.552 -9.934 -12.915 1.00 94.69 125 ARG A O 1
ATOM 1022 N N . THR A 1 126 ? 7.121 -10.670 -14.997 1.00 92.88 126 THR A N 1
ATOM 1023 C CA . THR A 1 126 ? 7.803 -11.964 -14.914 1.00 92.88 126 THR A CA 1
ATOM 1024 C C . THR A 1 126 ? 8.803 -12.062 -16.064 1.00 92.88 126 THR A C 1
ATOM 1026 O O . THR A 1 126 ? 8.837 -11.182 -16.928 1.00 92.88 126 THR A O 1
ATOM 1029 N N . ASP A 1 127 ? 9.572 -13.147 -16.126 1.00 90.69 127 ASP A N 1
ATOM 1030 C CA . ASP A 1 127 ? 10.502 -13.389 -17.237 1.00 90.69 127 ASP A CA 1
ATOM 1031 C C . ASP A 1 127 ? 9.795 -13.525 -18.594 1.00 90.69 127 ASP A C 1
ATOM 1033 O O . ASP A 1 127 ? 10.407 -13.314 -19.636 1.00 90.69 127 ASP A O 1
ATOM 1037 N N . LYS A 1 128 ? 8.505 -13.886 -18.588 1.00 90.44 128 LYS A N 1
ATOM 1038 C CA . LYS A 1 128 ? 7.742 -14.213 -19.801 1.00 90.44 128 LYS A CA 1
ATOM 1039 C C . LYS A 1 128 ? 6.706 -13.164 -20.174 1.00 90.44 128 LYS A C 1
ATOM 1041 O O . LYS A 1 128 ? 6.460 -12.953 -21.353 1.00 90.44 128 LYS A O 1
ATOM 1046 N N . ILE A 1 129 ? 6.053 -12.565 -19.181 1.00 93.06 129 ILE A N 1
ATOM 1047 C CA . ILE A 1 129 ? 4.897 -11.690 -19.397 1.00 93.06 129 ILE A CA 1
ATOM 1048 C C . ILE A 1 129 ? 4.961 -10.434 -18.536 1.00 93.06 129 ILE A C 1
ATOM 1050 O O . ILE A 1 129 ? 5.417 -10.461 -17.386 1.00 93.06 129 ILE A O 1
ATOM 1054 N N . ARG A 1 130 ? 4.427 -9.349 -19.101 1.00 96.25 130 ARG A N 1
ATOM 1055 C CA . ARG A 1 130 ? 4.042 -8.132 -18.388 1.00 96.25 130 ARG A CA 1
ATOM 1056 C C . ARG A 1 130 ? 2.523 -8.079 -18.324 1.00 96.25 130 ARG A C 1
ATOM 1058 O O . ARG A 1 130 ? 1.837 -8.512 -19.246 1.00 96.25 130 ARG A O 1
ATOM 1065 N N . THR A 1 131 ? 1.981 -7.638 -17.202 1.00 97.94 131 THR A N 1
ATOM 1066 C CA . THR A 1 131 ? 0.537 -7.458 -17.045 1.00 97.94 131 THR A CA 1
ATOM 1067 C C . THR A 1 131 ? 0.305 -6.195 -16.247 1.00 97.94 131 THR A C 1
ATOM 1069 O O . THR A 1 131 ? 0.855 -6.055 -15.154 1.00 97.94 131 THR A O 1
ATOM 1072 N N . VAL A 1 132 ? -0.493 -5.286 -16.795 1.00 97.88 132 VAL A N 1
ATOM 1073 C CA . VAL A 1 132 ? -0.945 -4.103 -16.066 1.00 97.88 132 VAL A CA 1
ATOM 1074 C C . VAL A 1 132 ? -2.340 -4.367 -15.526 1.00 97.88 132 VAL A C 1
ATOM 1076 O O . VAL A 1 132 ? -3.193 -4.876 -16.252 1.00 97.88 132 VAL A O 1
ATOM 1079 N N . PHE A 1 133 ? -2.558 -4.013 -14.266 1.00 97.12 133 PHE A N 1
ATOM 1080 C CA . PHE A 1 133 ? -3.845 -4.025 -13.593 1.00 97.12 133 PHE A CA 1
ATOM 1081 C C . PHE A 1 133 ? -4.262 -2.587 -13.294 1.00 97.12 133 PHE A C 1
ATOM 1083 O O . PHE A 1 133 ? -3.527 -1.847 -12.640 1.00 97.12 133 PHE A O 1
ATOM 1090 N N . PHE A 1 134 ? -5.457 -2.225 -13.749 1.00 93.44 134 PHE A N 1
ATOM 1091 C CA . PHE A 1 134 ? -6.079 -0.927 -13.530 1.00 93.44 134 PHE A CA 1
ATOM 1092 C C . PHE A 1 134 ? -7.238 -1.058 -12.575 1.00 93.44 134 PHE A C 1
ATOM 1094 O O . PHE A 1 134 ? -8.185 -1.799 -12.849 1.00 93.44 134 PHE A O 1
ATOM 1101 N N . ASN A 1 135 ? -7.181 -0.310 -11.481 1.00 90.81 135 ASN A N 1
ATOM 1102 C CA . ASN A 1 135 ? -8.326 -0.177 -10.608 1.00 90.81 135 ASN A CA 1
ATOM 1103 C C . ASN A 1 135 ? -9.396 0.658 -11.318 1.00 90.81 135 ASN A C 1
ATOM 1105 O O . ASN A 1 135 ? -9.124 1.782 -11.730 1.00 90.81 135 ASN A O 1
ATOM 1109 N N . TYR A 1 136 ? -10.599 0.110 -11.483 1.00 87.62 136 TYR A N 1
ATOM 1110 C CA . TYR A 1 136 ? -11.703 0.855 -12.102 1.00 87.62 136 TYR A CA 1
ATOM 1111 C C . TYR A 1 136 ? -12.849 1.129 -11.132 1.00 87.62 136 TYR A C 1
ATOM 1113 O O . TYR A 1 136 ? -13.562 2.115 -11.304 1.00 87.62 136 TYR A O 1
ATOM 1121 N N . ILE A 1 137 ? -13.037 0.287 -10.108 1.00 84.81 137 ILE A N 1
ATOM 1122 C CA . ILE A 1 137 ? -13.986 0.562 -9.027 1.00 84.81 137 ILE A CA 1
ATOM 1123 C C . ILE A 1 137 ? -13.675 -0.266 -7.780 1.00 84.81 137 ILE A C 1
ATOM 1125 O O . ILE A 1 137 ? -13.681 -1.497 -7.816 1.00 84.81 137 ILE A O 1
ATOM 1129 N N . GLY A 1 138 ? -13.467 0.403 -6.645 1.00 82.38 138 GLY A N 1
ATOM 1130 C CA . GLY A 1 138 ? -13.284 -0.258 -5.351 1.00 82.38 138 GLY A CA 1
ATOM 1131 C C . GLY A 1 138 ? -12.151 -1.286 -5.381 1.00 82.38 138 GLY A C 1
ATOM 1132 O O . GLY A 1 138 ? -10.999 -0.931 -5.600 1.00 82.38 138 GLY A O 1
ATOM 1133 N N . LEU A 1 139 ? -12.477 -2.563 -5.171 1.00 82.81 139 LEU A N 1
ATOM 1134 C CA . LEU A 1 139 ? -11.509 -3.669 -5.200 1.00 82.81 139 LEU A CA 1
ATOM 1135 C C . LEU A 1 139 ? -11.360 -4.331 -6.581 1.00 82.81 139 LEU A C 1
ATOM 1137 O O . LEU A 1 139 ? -10.579 -5.267 -6.724 1.00 82.81 139 LEU A O 1
ATOM 1141 N N . ASN A 1 140 ? -12.102 -3.877 -7.593 1.00 87.75 140 ASN A N 1
ATOM 1142 C CA . ASN A 1 140 ? -12.122 -4.508 -8.906 1.00 87.75 140 ASN A CA 1
ATOM 1143 C C . ASN A 1 140 ? -11.069 -3.914 -9.842 1.00 87.75 140 ASN A C 1
ATOM 1145 O O . ASN A 1 140 ? -10.902 -2.692 -9.941 1.00 87.75 140 ASN A O 1
ATOM 1149 N N . TYR A 1 141 ? -10.414 -4.807 -10.583 1.00 93.38 141 TYR A N 1
ATOM 1150 C CA . TYR A 1 141 ? -9.365 -4.471 -11.534 1.00 93.38 141 TYR A CA 1
ATOM 1151 C C . TYR A 1 141 ? -9.693 -4.998 -12.929 1.00 93.38 141 TYR A C 1
ATOM 1153 O O . TYR A 1 141 ? -10.148 -6.130 -13.086 1.00 93.38 141 TYR A O 1
ATOM 1161 N N . MET A 1 142 ? -9.408 -4.192 -13.948 1.00 95.81 142 MET A N 1
ATOM 1162 C CA . MET A 1 142 ? -9.220 -4.680 -15.313 1.00 95.81 142 MET A CA 1
ATOM 1163 C C . MET A 1 142 ? -7.742 -4.995 -15.512 1.00 95.81 142 MET A C 1
ATOM 1165 O O . MET A 1 142 ? -6.892 -4.372 -14.878 1.00 95.81 142 MET A O 1
ATOM 1169 N N . SER A 1 143 ? -7.414 -5.941 -16.392 1.00 96.81 143 SER A N 1
ATOM 1170 C CA . SER A 1 143 ? -6.017 -6.216 -16.729 1.00 96.81 143 SER A CA 1
ATOM 1171 C C . SER A 1 143 ? -5.785 -6.333 -18.225 1.00 96.81 143 SER A C 1
ATOM 1173 O O . SER A 1 143 ? -6.679 -6.707 -18.983 1.00 96.81 143 SER A O 1
ATOM 1175 N N . THR A 1 144 ? -4.569 -5.998 -18.646 1.00 97.62 144 THR A N 1
ATOM 1176 C CA . THR A 1 144 ? -4.117 -6.145 -20.029 1.00 97.62 144 THR A CA 1
ATOM 1177 C C . THR A 1 144 ? -2.694 -6.684 -20.080 1.00 97.62 144 THR A C 1
ATOM 1179 O O . THR A 1 144 ? -1.885 -6.462 -19.175 1.00 97.62 144 THR A O 1
ATOM 1182 N N . ARG A 1 145 ? -2.409 -7.413 -21.159 1.00 97.50 145 ARG A N 1
ATOM 1183 C CA . ARG A 1 145 ? -1.079 -7.910 -21.535 1.00 97.50 145 ARG A CA 1
ATOM 1184 C C . ARG A 1 145 ? -0.638 -7.386 -22.896 1.00 97.50 145 ARG A C 1
ATOM 1186 O O . ARG A 1 145 ? 0.310 -7.915 -23.462 1.00 97.50 145 ARG A O 1
ATOM 1193 N N . ASP A 1 146 ? -1.343 -6.390 -23.426 1.00 97.81 146 ASP A N 1
ATOM 1194 C CA . ASP A 1 146 ? -0.915 -5.708 -24.639 1.00 97.81 146 ASP A CA 1
ATOM 1195 C C . ASP A 1 146 ? 0.493 -5.137 -24.428 1.00 97.81 146 ASP A C 1
ATOM 1197 O O . ASP A 1 146 ? 0.737 -4.409 -23.461 1.00 97.81 146 ASP A O 1
ATOM 1201 N N . GLU A 1 147 ? 1.432 -5.533 -25.286 1.00 95.88 147 GLU A N 1
ATOM 1202 C CA . GLU A 1 147 ? 2.855 -5.248 -25.095 1.00 95.88 147 GLU A CA 1
ATOM 1203 C C . GLU A 1 147 ? 3.139 -3.749 -25.179 1.00 95.88 147 GLU A C 1
ATOM 1205 O O . GLU A 1 147 ? 3.800 -3.201 -24.295 1.00 95.88 147 GLU A O 1
ATOM 1210 N N . ALA A 1 148 ? 2.577 -3.071 -26.186 1.00 96.94 148 ALA A N 1
ATOM 1211 C CA . ALA A 1 148 ? 2.769 -1.638 -26.389 1.00 96.94 148 ALA A CA 1
ATOM 1212 C C . ALA A 1 148 ? 2.261 -0.839 -25.185 1.00 96.94 148 ALA A C 1
ATOM 1214 O O . ALA A 1 148 ? 2.938 0.061 -24.682 1.00 96.94 148 ALA A O 1
ATOM 1215 N N . PHE A 1 149 ? 1.089 -1.211 -24.681 1.00 96.94 149 PHE A N 1
ATOM 1216 C CA . PHE A 1 149 ? 0.509 -0.597 -23.505 1.00 96.94 149 PHE A CA 1
ATOM 1217 C C . PHE A 1 149 ? 1.332 -0.879 -22.234 1.00 96.94 149 PHE A C 1
ATOM 1219 O O . PHE A 1 149 ? 1.607 0.036 -21.453 1.00 96.94 149 PHE A O 1
ATOM 1226 N N . CYS A 1 150 ? 1.758 -2.127 -22.013 1.00 97.31 150 CYS A N 1
ATOM 1227 C CA . CYS A 1 150 ? 2.584 -2.484 -20.856 1.00 97.31 150 CYS A CA 1
ATOM 1228 C C . CYS A 1 150 ? 3.925 -1.738 -20.858 1.00 97.31 150 CYS A C 1
ATOM 1230 O O . CYS A 1 150 ? 4.402 -1.328 -19.798 1.00 97.31 150 CYS A O 1
ATOM 1232 N N . ASP A 1 151 ? 4.524 -1.549 -22.032 1.00 96.12 151 ASP A N 1
ATOM 1233 C CA . ASP A 1 151 ? 5.785 -0.832 -22.191 1.00 96.12 151 ASP A CA 1
ATOM 1234 C C . ASP A 1 151 ? 5.628 0.668 -21.942 1.00 96.12 151 ASP A C 1
ATOM 1236 O O . ASP A 1 151 ? 6.457 1.261 -21.245 1.00 96.12 151 ASP A O 1
ATOM 1240 N N . ALA A 1 152 ? 4.542 1.274 -22.429 1.00 97.00 152 ALA A N 1
ATOM 1241 C CA . ALA A 1 152 ? 4.195 2.655 -22.106 1.00 97.00 152 ALA A CA 1
ATOM 1242 C C . ALA A 1 152 ? 4.019 2.842 -20.588 1.00 97.00 152 ALA A C 1
ATOM 1244 O O . ALA A 1 152 ? 4.709 3.665 -19.987 1.00 97.00 152 ALA A O 1
ATOM 1245 N N . CYS A 1 153 ? 3.206 1.993 -19.948 1.00 96.25 153 CYS A N 1
ATOM 1246 C CA . CYS A 1 153 ? 2.984 2.026 -18.501 1.00 96.25 153 CYS A CA 1
ATOM 1247 C C . CYS A 1 153 ? 4.292 1.851 -17.709 1.00 96.25 153 CYS A C 1
ATOM 1249 O O . CYS A 1 153 ? 4.548 2.576 -16.745 1.00 96.25 153 CYS A O 1
ATOM 1251 N N . TYR A 1 154 ? 5.167 0.931 -18.129 1.00 95.88 154 TYR A N 1
ATOM 1252 C CA . TYR A 1 154 ? 6.476 0.763 -17.501 1.00 95.88 154 TYR A CA 1
ATOM 1253 C C . TYR A 1 154 ? 7.317 2.042 -17.581 1.00 95.88 154 TYR A C 1
ATOM 1255 O O . TYR A 1 154 ? 7.889 2.460 -16.572 1.00 95.88 154 TYR A O 1
ATOM 1263 N N . ASN A 1 155 ? 7.379 2.674 -18.754 1.00 96.44 155 ASN A N 1
ATOM 1264 C CA . ASN A 1 155 ? 8.124 3.915 -18.953 1.00 96.44 155 ASN A CA 1
ATOM 1265 C C . ASN A 1 155 ? 7.563 5.064 -18.106 1.00 96.44 155 ASN A C 1
ATOM 1267 O O . ASN A 1 155 ? 8.340 5.809 -17.501 1.00 96.44 155 ASN A O 1
ATOM 1271 N N . ASP A 1 156 ? 6.241 5.169 -17.993 1.00 94.94 156 ASP A N 1
ATOM 1272 C CA . ASP A 1 156 ? 5.582 6.167 -17.151 1.00 94.94 156 ASP A CA 1
ATOM 1273 C C . ASP A 1 156 ? 5.909 5.961 -15.670 1.00 94.94 156 ASP A C 1
ATOM 1275 O O . ASP A 1 156 ? 6.312 6.910 -14.992 1.00 94.94 156 ASP A O 1
ATOM 1279 N N . LEU A 1 157 ? 5.869 4.717 -15.180 1.00 95.19 157 LEU A N 1
ATOM 1280 C CA . LEU A 1 157 ? 6.301 4.384 -13.820 1.00 95.19 157 LEU A CA 1
ATOM 1281 C C . LEU A 1 157 ? 7.782 4.728 -13.594 1.00 95.19 157 LEU A C 1
ATOM 1283 O O . LEU A 1 157 ? 8.127 5.295 -12.556 1.00 95.19 157 LEU A O 1
ATOM 1287 N N . GLN A 1 158 ? 8.668 4.465 -14.564 1.00 95.75 158 GLN A N 1
ATOM 1288 C CA . GLN A 1 158 ? 10.078 4.872 -14.466 1.00 95.75 158 GLN A CA 1
ATOM 1289 C C . GLN A 1 158 ? 10.235 6.398 -14.399 1.00 95.75 158 GLN A C 1
ATOM 1291 O O . GLN A 1 158 ? 11.042 6.910 -13.618 1.00 95.75 158 GLN A O 1
ATOM 1296 N N . ASN A 1 159 ? 9.473 7.145 -15.198 1.00 94.94 159 ASN A N 1
ATOM 1297 C CA . ASN A 1 159 ? 9.487 8.606 -15.171 1.00 94.94 159 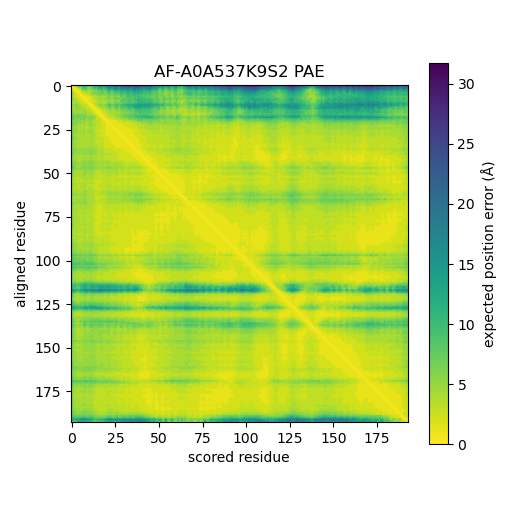ASN A CA 1
ATOM 1298 C C . ASN A 1 159 ? 8.968 9.145 -13.837 1.00 94.94 159 ASN A C 1
ATOM 1300 O O . ASN A 1 159 ? 9.570 10.059 -13.268 1.00 94.94 159 ASN A O 1
ATOM 1304 N N . LEU A 1 160 ? 7.917 8.531 -13.298 1.00 94.56 160 LEU A N 1
ATOM 1305 C CA . LEU A 1 160 ? 7.372 8.876 -11.997 1.00 94.56 160 LEU A CA 1
ATOM 1306 C C . LEU A 1 160 ? 8.391 8.624 -10.879 1.00 94.56 160 LEU A C 1
ATOM 1308 O O . LEU A 1 160 ? 8.617 9.503 -10.045 1.00 94.56 160 LEU A O 1
ATOM 1312 N N . MET A 1 161 ? 9.085 7.481 -10.895 1.00 95.50 161 MET A N 1
ATOM 1313 C CA . MET A 1 161 ? 10.163 7.179 -9.944 1.00 95.50 161 MET A CA 1
ATOM 1314 C C . MET A 1 161 ? 11.283 8.225 -9.991 1.00 95.50 161 MET 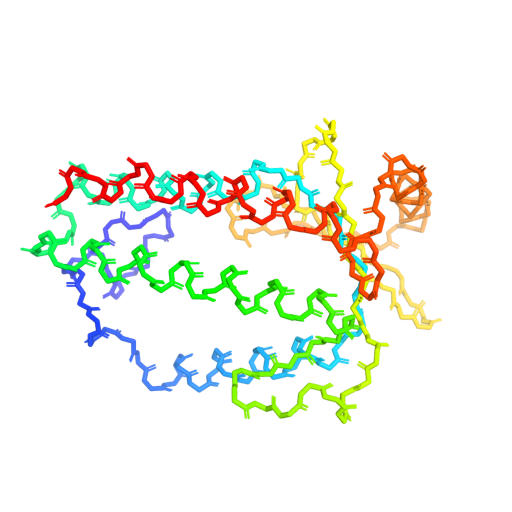A C 1
ATOM 1316 O O . MET A 1 161 ? 11.714 8.694 -8.941 1.00 95.50 161 MET A O 1
ATOM 1320 N N . LYS A 1 162 ? 11.712 8.661 -11.187 1.00 96.00 162 LYS A N 1
ATOM 1321 C CA . LYS A 1 162 ? 12.739 9.715 -11.352 1.00 96.00 162 LYS A CA 1
ATOM 1322 C C . LYS A 1 162 ? 12.329 11.064 -10.750 1.00 96.00 162 LYS A C 1
ATOM 1324 O O . LYS A 1 162 ? 13.191 11.896 -10.480 1.00 96.00 162 LYS A O 1
ATOM 1329 N N . LYS A 1 163 ? 11.027 11.309 -10.579 1.00 95.31 163 LYS A N 1
ATOM 1330 C CA . LYS A 1 163 ? 10.462 12.515 -9.946 1.00 95.31 163 LYS A CA 1
ATOM 1331 C C . LYS A 1 163 ? 10.016 12.277 -8.499 1.00 95.31 163 LYS A C 1
ATOM 1333 O O . LYS A 1 163 ? 9.381 13.144 -7.905 1.00 95.31 163 LYS A O 1
ATOM 1338 N N . SER A 1 164 ? 10.350 11.120 -7.935 1.00 96.62 164 SER A N 1
ATOM 1339 C CA . SER A 1 164 ? 10.016 10.716 -6.570 1.00 96.62 164 SER A CA 1
ATOM 1340 C C . SER A 1 164 ? 11.275 10.621 -5.710 1.00 96.62 164 SER A C 1
ATOM 1342 O O . SER A 1 164 ? 12.394 10.576 -6.215 1.00 96.62 164 SER A O 1
ATOM 1344 N N . THR A 1 165 ? 11.104 10.579 -4.391 1.00 97.75 165 THR A N 1
ATOM 1345 C CA . THR A 1 165 ? 12.206 10.350 -3.446 1.00 97.75 165 THR A CA 1
ATOM 1346 C C . THR A 1 165 ? 12.161 8.914 -2.943 1.00 97.75 165 THR A C 1
ATOM 1348 O O . THR A 1 165 ? 11.135 8.502 -2.413 1.00 97.75 165 THR A O 1
ATOM 1351 N N . LEU A 1 166 ? 13.253 8.157 -3.075 1.00 98.31 166 LEU A N 1
ATOM 1352 C CA . LEU A 1 166 ? 13.381 6.856 -2.412 1.00 98.31 166 LEU A CA 1
ATOM 1353 C C . LEU A 1 166 ? 13.456 7.083 -0.895 1.00 98.31 166 LEU A C 1
ATOM 1355 O O . LEU A 1 166 ? 14.325 7.820 -0.430 1.00 98.31 166 LEU A O 1
ATOM 1359 N N . ILE A 1 167 ? 12.534 6.486 -0.143 1.00 98.38 167 ILE A N 1
ATOM 1360 C CA . ILE A 1 167 ? 12.463 6.616 1.323 1.00 98.38 167 ILE A CA 1
ATOM 1361 C C . ILE A 1 167 ? 12.605 5.276 2.054 1.00 98.38 167 ILE A C 1
ATOM 1363 O O . ILE A 1 167 ? 12.631 5.252 3.287 1.00 98.38 167 ILE A O 1
ATOM 1367 N N . SER A 1 168 ? 12.697 4.169 1.313 1.00 98.25 168 SER A N 1
ATOM 1368 C CA . SER A 1 168 ? 13.095 2.873 1.859 1.00 98.25 168 SER A CA 1
ATOM 1369 C C . SER A 1 168 ? 14.607 2.679 1.822 1.00 98.25 168 SER A C 1
ATOM 1371 O O . SER A 1 168 ? 15.230 3.110 0.847 1.00 98.25 168 SER A O 1
ATOM 1373 N N . ASP A 1 169 ? 15.168 1.955 2.797 1.00 96.94 169 ASP A N 1
ATOM 1374 C CA . ASP A 1 169 ? 16.602 1.633 2.978 1.00 96.94 169 ASP A CA 1
ATOM 1375 C C . ASP A 1 169 ? 17.495 2.865 3.235 1.00 96.94 169 ASP A C 1
ATOM 1377 O O . ASP A 1 169 ? 18.358 2.881 4.104 1.00 96.94 169 ASP A O 1
ATOM 1381 N N . THR A 1 170 ? 17.226 3.956 2.527 1.00 95.38 170 THR A N 1
ATOM 1382 C CA . THR A 1 170 ? 17.867 5.265 2.634 1.00 95.38 170 THR A CA 1
ATOM 1383 C C . THR A 1 170 ? 16.802 6.345 2.878 1.00 95.38 170 THR A C 1
ATOM 1385 O O . THR A 1 170 ? 15.616 6.048 3.029 1.00 95.38 170 THR A O 1
ATOM 1388 N N . GLY A 1 171 ? 17.200 7.620 2.961 1.00 96.12 171 GLY A N 1
ATOM 1389 C CA . GLY A 1 171 ? 16.237 8.731 2.990 1.00 96.12 171 GLY A CA 1
ATOM 1390 C C . GLY A 1 171 ? 15.444 8.858 4.296 1.00 96.12 171 GLY A C 1
ATOM 1391 O O . GLY A 1 171 ? 14.276 9.243 4.270 1.00 96.12 171 GLY A O 1
ATOM 1392 N N . GLU A 1 172 ? 16.068 8.557 5.441 1.00 98.12 172 GLU A N 1
ATOM 1393 C CA . GLU A 1 172 ? 15.440 8.559 6.774 1.00 98.12 172 GLU A CA 1
ATOM 1394 C C . GLU A 1 172 ? 14.627 9.825 7.068 1.00 98.12 172 GLU A C 1
ATOM 1396 O O . GLU A 1 172 ? 13.476 9.743 7.498 1.00 98.12 172 GLU A O 1
ATOM 1401 N N . LYS A 1 173 ? 15.186 11.007 6.783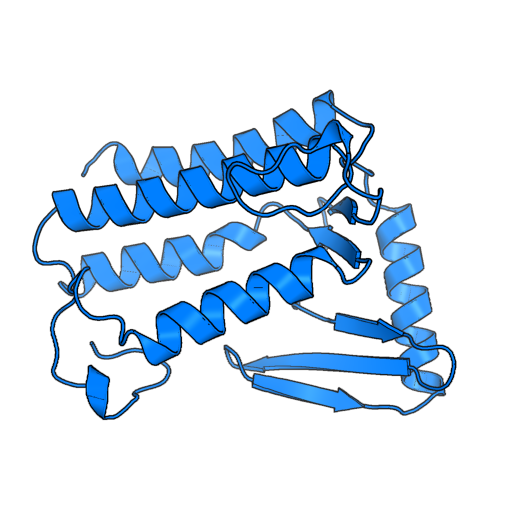 1.00 98.06 173 LYS A N 1
ATOM 1402 C CA . LYS A 1 173 ? 14.488 12.279 7.002 1.00 98.06 173 LYS A CA 1
ATOM 1403 C C . LYS A 1 173 ? 13.172 12.335 6.223 1.00 98.06 173 LYS A C 1
ATOM 1405 O O . LYS A 1 173 ? 12.139 12.689 6.785 1.00 98.06 173 LYS A O 1
ATOM 1410 N N . GLN A 1 174 ? 13.193 11.991 4.939 1.00 98.19 174 GLN A N 1
ATOM 1411 C CA . GLN A 1 174 ? 12.015 12.031 4.076 1.00 98.19 174 GLN A CA 1
ATOM 1412 C C . GLN A 1 174 ? 11.020 10.922 4.425 1.00 98.19 174 GLN A C 1
ATOM 1414 O O . GLN A 1 174 ? 9.818 11.187 4.417 1.00 98.19 174 GLN A O 1
ATOM 1419 N N . ARG A 1 175 ? 11.501 9.736 4.822 1.00 98.44 175 ARG A N 1
ATOM 1420 C CA . ARG A 1 175 ? 10.671 8.666 5.393 1.00 98.44 175 ARG A CA 1
ATOM 1421 C C . ARG A 1 175 ? 9.915 9.165 6.622 1.00 98.44 175 ARG A C 1
ATOM 1423 O O . ARG A 1 175 ? 8.692 9.078 6.672 1.00 98.44 175 ARG A O 1
ATOM 1430 N N . ASN A 1 176 ? 10.626 9.753 7.583 1.00 98.38 176 ASN A N 1
ATOM 1431 C CA . ASN A 1 176 ? 10.032 10.285 8.807 1.00 98.38 176 ASN A CA 1
ATOM 1432 C C . ASN A 1 176 ? 9.003 11.382 8.514 1.00 98.38 176 ASN A C 1
ATOM 1434 O O . ASN A 1 176 ? 7.930 11.366 9.112 1.00 98.38 176 ASN A O 1
ATOM 1438 N N . VAL A 1 177 ? 9.277 12.287 7.569 1.00 97.94 177 VAL A N 1
ATOM 1439 C CA . VAL A 1 177 ? 8.305 13.306 7.138 1.00 97.94 177 VAL A CA 1
ATOM 1440 C C . VAL A 1 177 ? 7.051 12.663 6.544 1.00 97.94 177 VAL A C 1
ATOM 1442 O O . VAL A 1 177 ? 5.951 13.000 6.974 1.00 97.94 177 VAL A O 1
ATOM 1445 N N . PHE A 1 178 ? 7.201 11.726 5.603 1.00 97.94 178 PHE A N 1
ATOM 1446 C CA . PHE A 1 178 ? 6.078 11.034 4.967 1.00 97.94 178 PHE A CA 1
ATOM 1447 C C . PHE A 1 178 ? 5.179 10.348 6.002 1.00 97.94 178 PHE A C 1
ATOM 1449 O O . PHE A 1 178 ? 3.998 10.676 6.099 1.00 97.94 178 PHE A O 1
ATOM 1456 N N . PHE A 1 179 ? 5.741 9.471 6.839 1.00 98.38 179 PHE A N 1
ATOM 1457 C CA . PHE A 1 179 ? 4.951 8.741 7.833 1.00 98.38 179 PHE A CA 1
ATOM 1458 C C . PHE A 1 179 ? 4.391 9.658 8.927 1.00 98.38 179 PHE A C 1
ATOM 1460 O O . PHE A 1 179 ? 3.277 9.431 9.381 1.00 98.38 179 PHE A O 1
ATOM 1467 N N . SER A 1 180 ? 5.083 10.737 9.311 1.00 98.25 180 SER A N 1
ATOM 1468 C CA . SER A 1 180 ? 4.535 11.699 10.283 1.00 98.25 180 SER A CA 1
ATOM 1469 C C . SER A 1 180 ? 3.285 12.403 9.757 1.00 98.25 180 SER A C 1
ATOM 1471 O O . SER A 1 180 ? 2.343 12.611 10.518 1.00 98.25 180 SER A O 1
ATOM 1473 N N . ILE A 1 181 ? 3.240 12.737 8.461 1.00 97.25 181 ILE A N 1
ATOM 1474 C CA . ILE A 1 181 ? 2.039 13.311 7.836 1.00 97.25 181 ILE A CA 1
ATOM 1475 C C . ILE A 1 181 ? 0.869 12.326 7.938 1.00 97.25 181 ILE A C 1
ATOM 1477 O O . ILE A 1 181 ? -0.220 12.720 8.351 1.00 97.25 181 ILE A O 1
ATOM 1481 N N . LEU A 1 182 ? 1.097 11.049 7.612 1.00 97.38 182 LEU A N 1
ATOM 1482 C CA . LEU A 1 182 ? 0.065 10.011 7.694 1.00 97.38 182 LEU A CA 1
ATOM 1483 C C . LEU A 1 182 ? -0.428 9.813 9.135 1.00 97.38 182 LEU A C 1
ATOM 1485 O O . LEU A 1 182 ? -1.629 9.855 9.391 1.00 97.38 182 LEU A O 1
ATOM 1489 N N . MET A 1 183 ? 0.494 9.692 10.093 1.00 97.69 183 MET A N 1
ATOM 1490 C CA . MET A 1 183 ? 0.156 9.498 11.506 1.00 97.69 183 MET A CA 1
ATOM 1491 C C . MET A 1 183 ? -0.580 10.704 12.100 1.00 97.69 183 MET A C 1
ATOM 1493 O O . MET A 1 183 ? -1.475 10.530 12.922 1.00 97.69 183 MET A O 1
ATOM 1497 N N . ASN A 1 184 ? -0.252 11.929 11.680 1.00 97.44 184 ASN A N 1
ATOM 1498 C CA . ASN A 1 184 ? -0.976 13.121 12.124 1.00 97.44 184 ASN A CA 1
ATOM 1499 C C . ASN A 1 184 ? -2.419 13.141 11.603 1.00 97.44 184 ASN A C 1
ATOM 1501 O O . ASN A 1 184 ? -3.320 13.461 12.375 1.00 97.44 184 ASN A O 1
ATOM 1505 N N . LYS A 1 185 ? -2.660 12.713 10.352 1.00 96.50 185 LYS A N 1
ATOM 1506 C CA . LYS A 1 185 ? -4.025 12.568 9.814 1.00 96.50 185 LYS A CA 1
ATOM 1507 C C . LYS A 1 185 ? -4.873 11.611 10.666 1.00 96.50 185 LYS A C 1
ATOM 1509 O O . LYS A 1 185 ? -6.043 11.907 10.898 1.00 96.50 185 LYS A O 1
ATOM 1514 N N . ILE A 1 186 ? -4.287 10.516 11.165 1.00 96.62 186 ILE A N 1
ATOM 1515 C CA . ILE A 1 186 ? -4.966 9.587 12.086 1.00 96.62 186 ILE A CA 1
ATOM 1516 C C . ILE A 1 186 ? -5.225 10.256 13.442 1.00 96.62 186 ILE A C 1
ATOM 1518 O O . ILE A 1 186 ? -6.366 10.318 13.896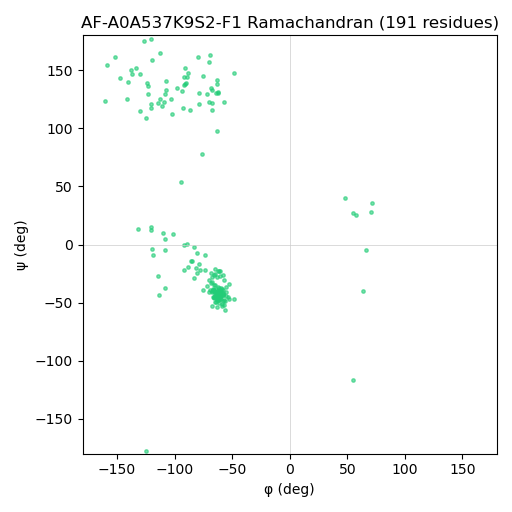 1.00 96.62 186 ILE A O 1
ATOM 1522 N N . LYS A 1 187 ? -4.180 10.817 14.068 1.00 95.75 187 LYS A N 1
ATOM 1523 C CA . LYS A 1 187 ? -4.273 11.463 15.390 1.00 95.75 187 LYS A CA 1
ATOM 1524 C C . LYS A 1 187 ? -5.321 12.569 15.438 1.00 95.75 187 LYS A C 1
ATOM 1526 O O . LYS A 1 187 ? -5.992 12.740 16.450 1.00 95.75 187 LYS A O 1
ATOM 1531 N N . ASP A 1 188 ? -5.473 13.333 14.361 1.00 95.38 188 ASP A N 1
ATOM 1532 C CA . ASP A 1 188 ? -6.466 14.403 14.297 1.00 95.38 188 ASP A CA 1
ATOM 1533 C C . ASP A 1 188 ? -7.910 13.886 14.369 1.00 95.38 188 ASP A C 1
ATOM 1535 O O . ASP A 1 188 ? -8.786 14.624 14.812 1.00 95.38 188 ASP A O 1
ATOM 1539 N N . ARG A 1 189 ? -8.172 12.632 13.976 1.00 93.31 189 ARG A N 1
ATOM 1540 C CA . ARG A 1 189 ? -9.500 12.005 14.087 1.00 93.31 189 ARG A CA 1
ATOM 1541 C C . ARG A 1 189 ? -9.770 11.421 15.466 1.00 93.31 189 ARG A C 1
ATOM 1543 O O . ARG A 1 189 ? -10.914 11.423 15.902 1.00 93.31 189 ARG A O 1
ATOM 1550 N N . THR A 1 190 ? -8.730 11.000 16.181 1.00 90.56 190 THR A N 1
ATOM 1551 C CA . THR A 1 190 ? -8.872 10.397 17.512 1.00 90.56 190 THR A CA 1
ATOM 1552 C C . THR A 1 190 ? -8.950 11.411 18.652 1.00 90.56 190 THR A C 1
ATOM 1554 O O . THR A 1 190 ? -9.321 11.038 19.755 1.00 90.56 190 THR A O 1
ATOM 1557 N N . LYS A 1 191 ? -8.603 12.688 18.430 1.00 87.06 191 LYS A N 1
ATOM 1558 C CA . LYS A 1 191 ? -8.587 13.730 19.483 1.00 87.06 191 LYS A CA 1
ATOM 1559 C C . LYS A 1 191 ? -9.944 13.990 20.149 1.00 87.06 191 LYS A C 1
ATOM 1561 O O . LYS A 1 191 ? -9.959 14.449 21.284 1.00 87.06 191 LYS A O 1
ATOM 1566 N N . ASN A 1 192 ? -11.040 13.739 19.434 1.00 74.56 192 ASN A N 1
ATOM 1567 C CA . ASN A 1 192 ? -12.403 14.073 19.860 1.00 74.56 192 ASN A CA 1
ATOM 1568 C C . ASN A 1 192 ? -13.316 12.834 19.966 1.00 74.56 192 ASN A C 1
ATOM 1570 O O . ASN A 1 192 ? -14.537 12.990 19.950 1.00 74.56 192 ASN A O 1
ATOM 1574 N N . LEU A 1 193 ? -12.736 11.628 19.982 1.00 80.25 193 LEU A N 1
ATOM 1575 C CA . LEU A 1 193 ? -13.443 10.372 20.267 1.00 80.25 193 LEU A CA 1
ATOM 1576 C C . LEU A 1 193 ? -13.461 10.111 21.775 1.00 80.25 193 LEU A C 1
ATOM 1578 O O . LEU A 1 193 ? -14.489 9.579 22.247 1.00 80.25 193 LEU A O 1
#

Mean predicted aligned error: 4.31 Å

Solvent-accessible surface area (backbone atoms only — not comparable to full-atom values): 11148 Å² total; per-residue (Å²): 54,86,49,97,80,55,51,75,93,37,43,86,38,75,65,56,92,90,66,72,53,70,67,57,51,52,53,51,53,52,49,53,57,52,54,38,71,51,72,45,79,46,78,44,38,86,64,73,57,50,67,58,52,51,51,51,50,51,37,53,77,69,62,45,53,90,42,59,63,56,53,48,53,55,53,48,55,51,50,49,50,54,51,50,51,49,50,26,26,52,62,10,18,49,69,62,87,95,57,73,66,88,83,45,67,77,34,36,42,37,25,48,28,92,78,66,79,84,64,70,68,43,78,49,77,58,100,86,50,55,37,34,36,39,53,79,53,92,93,42,65,50,74,48,64,54,63,71,59,44,52,50,53,50,50,51,52,53,54,51,53,76,72,31,43,63,25,22,61,44,44,62,71,59,33,53,51,55,52,49,55,52,51,48,62,52,52,68,64,58,76,82,97

Foldseek 3Di:
DCDPVCDPVPVPDADDPPPQDPVNVVVVVVVLVVVQVAFDAEEDELCVLVVVVVVLVVCVVVVSDPDLVRSVVVLVVVLVVLVQVLVCQQLCGGDDPPDDSVPGDNRHWYWYDHPDDDQVWDWDDDPPFIKIWGDDDDPDTDMDGPPVVSVVVVVVVVVRRVRTHTRGNDVVVVSCVSSVSNNVVSVVVSPVD

pLDDT: mean 92.44, std 7.27, range [58.44, 98.56]

Secondary structure (DSSP, 8-state):
---TT--GGGTTPPP-STT--HHHHHHHHHHHHHHHHS-EEEEE-TTTTHHHHHHHHHHHHTT-SS-HHHHHHHHHHHHHHHHHHHHHHHHTS---TTS-GGGS---EEEEE-SSPPP---EEEE-SS-EEEEEEEETTEEEEE--HHHHHHHHHHHHHHHHTSEE-SSS-HHHHHHHHHHHHHHHHHHHTT-